Protein AF-A0A497IZA1-F1 (afdb_monomer_lite)

Secondary structure (DSSP, 8-state):
---HHHHHHHHHHHHHSTT--B-S---SHHHHHHHHHH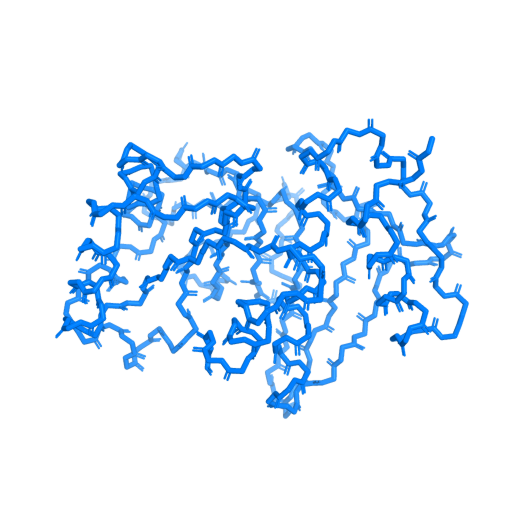HHHHHHHHHTT-EEEEES-BTBB----SS-S-GGGS-EEEEEETTEEEEEEEEEEEE-SS-TT-EEEEEEEEEETT-B-TTSEEETTTTEEEEEEEESS---HHHHHHHHHHHHHHHGGGGSTTGGGT--S-EEEEESSPPPHHHHHHHHHHHHTT-SEEEE----TT-HHHHHHHHH--

Radius of gyration: 16.28 Å; chains: 1; bounding box: 43×38×40 Å

Foldseek 3Di:
DDDLLNVLLQVLQCVQDVPAGDPDDPVDPQLSQLSSVLSLVLLLLVVVPKRKDKPLQPVHAFAPSDLDDQQVNGIWIWTDDDPATKIKHAFAWEAEPVHRVDIDTARIFIWGPPQQDPVRYHHLPHTTLEGEAEDEDEDDVVVVVVVQVVCCRRPVCLQAFLSCVVRVQAYEYEYLAYYDPVRVVVQVVCVVRNRRYHYFYNPGVPDVSSVCCSHPRD

Sequence (218 aa):
MSSQFERAVDDFLAQIGQSTTRITTLNRIWKAFMAFCMCIIAEAFRQKGYTIIPQNCVNGFLFKCFPAGDPNNYSYFAVERGNDRYEIRLNITAQNLQYHSLRLNLDIAVIRANSIDHKGIVDSQNNLITFAECKNFNGYPQLVATLEGIVYELQRNRLYRDSQVNFRIPCCLLLSGRLGSTISYINRRFQERNMSIRIFGLLQPGSQEVTNFIQNWF

Structure (mmCIF, N/CA/C/O backbone):
data_AF-A0A497IZA1-F1
#
_entry.id   AF-A0A497IZA1-F1
#
loop_
_atom_site.group_PDB
_atom_site.id
_atom_site.type_symbol
_atom_site.label_atom_id
_atom_site.label_alt_id
_atom_site.label_comp_id
_atom_site.label_asym_id
_atom_site.label_entity_id
_atom_site.label_seq_id
_atom_site.pdbx_PDB_ins_code
_atom_site.Cartn_x
_atom_site.Cartn_y
_atom_site.Cartn_z
_atom_site.occupancy
_atom_site.B_iso_or_equiv
_atom_site.auth_seq_id
_atom_site.auth_comp_id
_atom_site.auth_asym_id
_atom_site.auth_atom_id
_atom_site.pdbx_PDB_model_num
ATOM 1 N N . MET A 1 1 ? 23.001 15.273 1.009 1.00 47.38 1 MET A N 1
ATOM 2 C CA . MET A 1 1 ? 22.909 14.346 2.159 1.00 47.38 1 MET A CA 1
ATOM 3 C C . MET A 1 1 ? 21.745 13.402 1.905 1.00 47.38 1 MET A C 1
ATOM 5 O O . MET A 1 1 ? 20.666 13.901 1.619 1.00 47.38 1 MET A O 1
ATOM 9 N N . SER A 1 2 ? 21.970 12.086 1.944 1.00 62.75 2 SER A N 1
ATOM 10 C CA . SER A 1 2 ? 20.905 11.078 1.806 1.00 62.75 2 SER A CA 1
ATOM 11 C C . SER A 1 2 ? 20.004 11.098 3.049 1.00 62.75 2 SER A C 1
ATOM 13 O O . SER A 1 2 ? 20.507 11.182 4.180 1.00 62.75 2 SER A O 1
ATOM 15 N N . SER A 1 3 ? 18.684 11.092 2.848 1.00 83.69 3 SER A N 1
ATOM 16 C CA . SER A 1 3 ? 17.706 11.065 3.942 1.00 83.69 3 SER A CA 1
ATOM 17 C C . SER A 1 3 ? 17.786 9.751 4.736 1.00 83.69 3 SER A C 1
ATOM 19 O O . SER A 1 3 ? 18.301 8.744 4.254 1.00 83.69 3 SER A O 1
ATOM 21 N N . GLN A 1 4 ? 17.283 9.732 5.976 1.00 92.88 4 GLN A N 1
ATOM 22 C CA . GLN A 1 4 ? 17.226 8.486 6.759 1.00 92.88 4 GLN A CA 1
ATOM 23 C C . GLN A 1 4 ? 16.371 7.413 6.063 1.00 92.88 4 GLN A C 1
ATOM 25 O O . GLN A 1 4 ? 16.708 6.236 6.126 1.00 92.88 4 GLN A O 1
ATOM 30 N N . PHE A 1 5 ? 15.309 7.820 5.356 1.00 95.19 5 PHE A N 1
ATOM 31 C CA . PHE A 1 5 ? 14.467 6.912 4.574 1.00 95.19 5 PHE A CA 1
ATOM 32 C C . PHE A 1 5 ? 15.224 6.251 3.423 1.00 95.19 5 PHE A C 1
ATOM 34 O O . PHE A 1 5 ? 15.072 5.056 3.213 1.00 95.19 5 PHE A O 1
ATOM 41 N N . GLU A 1 6 ? 16.054 7.004 2.697 1.00 94.12 6 GLU A N 1
ATOM 42 C CA . GLU A 1 6 ? 16.875 6.443 1.619 1.00 94.12 6 GLU A CA 1
ATOM 43 C C . GLU A 1 6 ? 17.825 5.368 2.136 1.00 94.12 6 GLU A C 1
ATOM 45 O O . GLU A 1 6 ? 17.858 4.283 1.569 1.00 94.12 6 GLU A O 1
ATOM 50 N N . ARG A 1 7 ? 18.526 5.634 3.248 1.00 94.06 7 ARG A N 1
ATOM 51 C CA . ARG A 1 7 ? 19.388 4.626 3.880 1.00 94.06 7 ARG A CA 1
ATOM 52 C C . ARG A 1 7 ? 18.607 3.377 4.272 1.00 94.06 7 ARG A C 1
ATOM 54 O O . ARG A 1 7 ? 19.024 2.285 3.931 1.00 94.06 7 ARG A O 1
ATOM 61 N N . ALA A 1 8 ? 17.443 3.539 4.897 1.00 95.50 8 ALA A N 1
ATOM 62 C CA . ALA A 1 8 ? 16.612 2.406 5.296 1.00 95.50 8 ALA A CA 1
ATOM 63 C C . ALA A 1 8 ? 16.112 1.568 4.104 1.00 95.50 8 ALA A C 1
ATOM 65 O O . ALA A 1 8 ? 16.012 0.348 4.208 1.00 95.50 8 ALA A O 1
ATOM 66 N N . VAL A 1 9 ? 15.807 2.210 2.970 1.00 95.69 9 VAL A N 1
ATOM 67 C CA . VAL A 1 9 ? 15.474 1.515 1.717 1.00 95.69 9 VAL A CA 1
ATOM 68 C C . VAL A 1 9 ? 16.684 0.743 1.196 1.00 95.69 9 VAL A C 1
ATOM 70 O O . VAL A 1 9 ? 16.553 -0.432 0.858 1.00 95.69 9 VAL A O 1
ATOM 73 N N . ASP A 1 10 ? 17.850 1.385 1.145 1.00 94.31 10 ASP A N 1
ATOM 74 C CA . ASP A 1 10 ? 19.081 0.775 0.642 1.00 94.31 10 ASP A CA 1
ATOM 75 C C . ASP A 1 10 ? 19.507 -0.420 1.530 1.00 94.31 10 ASP A C 1
ATOM 77 O O . ASP A 1 10 ? 19.827 -1.490 1.010 1.00 94.31 10 ASP A O 1
ATOM 81 N N . ASP A 1 11 ? 19.388 -0.288 2.856 1.00 94.31 11 ASP A N 1
ATOM 82 C CA . ASP A 1 11 ? 19.640 -1.354 3.834 1.00 94.31 11 ASP A CA 1
ATOM 83 C C . ASP A 1 11 ? 18.669 -2.532 3.660 1.00 94.31 11 ASP A C 1
ATOM 85 O O . ASP A 1 11 ? 19.083 -3.692 3.683 1.00 94.31 11 ASP A O 1
ATOM 89 N N . PHE A 1 12 ? 17.374 -2.258 3.458 1.00 95.25 12 PHE A N 1
ATOM 90 C CA . PHE A 1 12 ? 16.379 -3.307 3.223 1.00 95.25 12 PHE A CA 1
ATOM 91 C C . PHE A 1 12 ? 16.669 -4.082 1.933 1.00 95.25 12 PHE A C 1
ATOM 93 O O . PHE A 1 12 ? 16.657 -5.312 1.943 1.00 95.25 12 PHE A O 1
ATOM 100 N N . LEU A 1 13 ? 16.970 -3.385 0.831 1.00 94.44 13 LEU A N 1
ATOM 101 C CA . LEU A 1 13 ? 17.304 -4.025 -0.445 1.00 94.44 13 LEU A CA 1
ATOM 102 C C . LEU A 1 13 ? 18.552 -4.912 -0.329 1.00 94.44 13 LEU A C 1
ATOM 104 O O . LEU A 1 13 ? 18.546 -6.035 -0.837 1.00 94.44 13 LEU A O 1
ATOM 108 N N . ALA A 1 14 ? 19.571 -4.455 0.404 1.00 92.00 14 ALA A N 1
ATOM 109 C CA . ALA A 1 14 ? 20.776 -5.236 0.671 1.00 92.00 14 ALA A CA 1
ATOM 110 C C . ALA A 1 14 ? 20.492 -6.523 1.470 1.00 92.00 14 ALA A C 1
ATOM 112 O O . ALA A 1 14 ? 21.173 -7.528 1.270 1.00 92.00 14 ALA A O 1
ATOM 113 N N . GLN A 1 15 ? 19.480 -6.521 2.348 1.00 91.00 15 GLN A N 1
ATOM 114 C CA . GLN A 1 15 ? 19.083 -7.706 3.119 1.00 91.00 15 GLN A CA 1
ATOM 115 C C . GLN A 1 15 ? 18.344 -8.755 2.281 1.00 91.00 15 GLN A C 1
ATOM 117 O O . GLN A 1 15 ? 18.527 -9.949 2.515 1.00 91.00 15 GLN A O 1
ATOM 122 N N . ILE A 1 16 ? 17.485 -8.336 1.347 1.00 87.38 16 ILE A N 1
ATOM 123 C CA . ILE A 1 16 ? 16.625 -9.263 0.588 1.00 87.38 16 ILE A CA 1
ATOM 124 C C . ILE A 1 16 ? 17.264 -9.787 -0.702 1.00 87.38 16 ILE A C 1
ATOM 126 O O . ILE A 1 16 ? 16.799 -10.783 -1.249 1.00 87.38 16 ILE A O 1
ATOM 130 N N . GLY A 1 17 ? 18.321 -9.147 -1.199 1.00 72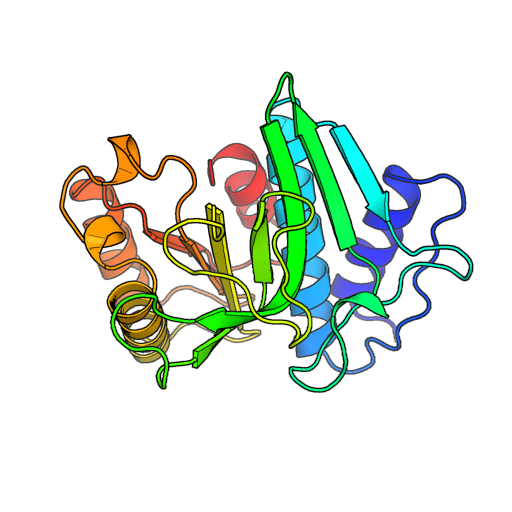.06 17 GLY A N 1
ATOM 131 C CA . GLY A 1 17 ? 19.020 -9.595 -2.395 1.00 72.06 17 GLY A CA 1
ATOM 132 C C . GLY A 1 17 ? 20.477 -9.173 -2.365 1.00 72.06 17 GLY A C 1
ATOM 133 O O . GLY A 1 17 ? 20.779 -7.992 -2.532 1.00 72.06 17 GLY A O 1
ATOM 134 N N . GLN A 1 18 ? 21.386 -10.142 -2.217 1.00 58.12 18 GLN A N 1
ATOM 135 C CA . GLN A 1 18 ? 22.811 -9.927 -2.476 1.00 58.12 18 GLN A CA 1
ATOM 136 C C . GLN A 1 18 ? 22.923 -9.353 -3.902 1.00 58.12 18 GLN A C 1
ATOM 138 O O . GLN A 1 18 ? 22.548 -10.026 -4.857 1.00 58.12 18 GLN A O 1
ATOM 143 N N . SER A 1 19 ? 23.337 -8.087 -4.029 1.00 66.62 19 SER A N 1
ATOM 144 C CA . SER A 1 19 ? 23.445 -7.304 -5.282 1.00 66.62 19 SER A CA 1
ATOM 145 C C . SER A 1 19 ? 22.220 -6.510 -5.767 1.00 66.62 19 SER A C 1
ATOM 147 O O . SER A 1 19 ? 22.314 -5.864 -6.811 1.00 66.62 19 SER A O 1
ATOM 149 N N . THR A 1 20 ? 21.097 -6.456 -5.039 1.00 78.75 20 THR A N 1
ATOM 150 C CA . THR A 1 20 ? 19.999 -5.541 -5.416 1.00 78.75 20 THR A CA 1
ATOM 151 C C . THR A 1 20 ? 20.287 -4.132 -4.905 1.00 78.75 20 THR A C 1
ATOM 153 O O . THR A 1 20 ? 20.096 -3.834 -3.730 1.00 78.75 20 THR A O 1
ATOM 156 N N . THR A 1 21 ? 20.734 -3.240 -5.787 1.00 88.56 21 THR A N 1
ATOM 157 C CA . THR A 1 21 ? 20.929 -1.818 -5.470 1.00 88.56 21 THR A CA 1
ATOM 158 C C . THR A 1 21 ? 19.778 -0.987 -6.009 1.00 88.56 21 THR A C 1
ATOM 160 O O . THR A 1 21 ? 19.221 -1.269 -7.068 1.00 88.56 21 THR A O 1
ATOM 163 N N . ARG A 1 22 ? 19.396 0.070 -5.293 1.00 92.94 22 ARG A N 1
ATOM 164 C CA . ARG A 1 22 ? 18.441 1.044 -5.817 1.00 92.94 22 ARG A CA 1
ATOM 165 C C . ARG A 1 22 ? 19.092 1.862 -6.931 1.00 92.94 22 ARG A C 1
ATOM 167 O O . ARG A 1 22 ? 20.119 2.496 -6.714 1.00 92.94 22 ARG A O 1
ATOM 174 N N . ILE A 1 23 ? 18.412 1.964 -8.071 1.00 91.94 23 ILE A N 1
ATOM 175 C CA . ILE A 1 23 ? 18.786 2.887 -9.163 1.00 91.94 23 ILE A CA 1
ATOM 176 C C . ILE A 1 23 ? 17.865 4.104 -9.271 1.00 91.94 23 ILE A C 1
ATOM 178 O O . ILE A 1 23 ? 18.096 5.021 -10.053 1.00 91.94 23 ILE A O 1
ATOM 182 N N . THR A 1 24 ? 16.802 4.137 -8.470 1.00 87.31 24 THR A N 1
ATOM 183 C CA . THR A 1 24 ? 15.862 5.262 -8.462 1.00 87.31 24 THR A CA 1
ATOM 184 C C . THR A 1 24 ? 16.422 6.450 -7.705 1.00 87.31 24 THR A C 1
ATOM 186 O O . THR A 1 24 ? 16.801 6.321 -6.543 1.00 87.31 24 THR A O 1
ATOM 189 N N . THR A 1 25 ? 16.337 7.644 -8.283 1.00 89.00 25 THR A N 1
ATOM 190 C CA . THR A 1 25 ? 16.639 8.892 -7.572 1.00 89.00 25 THR A CA 1
ATOM 191 C C . THR A 1 25 ? 15.500 9.288 -6.622 1.00 89.00 25 THR A C 1
ATOM 193 O O . THR A 1 25 ? 14.463 9.811 -7.043 1.00 89.00 25 THR A O 1
ATOM 196 N N . LEU A 1 26 ? 15.712 9.102 -5.316 1.00 89.81 26 LEU A N 1
ATOM 197 C CA . LEU A 1 26 ? 14.774 9.453 -4.236 1.00 89.81 26 LEU A CA 1
ATOM 198 C C . LEU A 1 26 ? 15.068 10.834 -3.621 1.00 89.81 26 LEU A C 1
ATOM 200 O O . LEU A 1 26 ? 14.900 11.057 -2.429 1.00 89.81 26 LEU A O 1
ATOM 204 N N . ASN A 1 27 ? 15.448 11.806 -4.452 1.00 84.38 27 ASN A N 1
ATOM 205 C CA . ASN A 1 27 ? 15.849 13.161 -4.039 1.00 84.38 27 ASN A CA 1
ATOM 206 C C . ASN A 1 27 ? 14.722 14.049 -3.467 1.00 84.38 27 ASN A C 1
ATOM 208 O O . ASN A 1 27 ? 14.921 15.245 -3.254 1.00 84.38 27 ASN A O 1
ATOM 212 N N . ARG A 1 28 ? 13.524 13.498 -3.251 1.00 91.56 28 ARG A N 1
ATOM 213 C CA . ARG A 1 28 ? 12.406 14.176 -2.590 1.00 91.56 28 ARG A CA 1
ATOM 214 C C . ARG A 1 28 ? 11.939 13.316 -1.431 1.00 91.56 28 ARG A C 1
ATOM 216 O O . ARG A 1 28 ? 11.638 12.141 -1.622 1.00 91.56 28 ARG A O 1
ATOM 223 N N . ILE A 1 29 ? 11.799 13.931 -0.260 1.00 92.81 29 ILE A N 1
ATOM 224 C CA . ILE A 1 29 ? 11.495 13.224 0.989 1.00 92.81 29 ILE A CA 1
ATOM 225 C C . ILE A 1 29 ? 10.222 12.368 0.912 1.00 92.81 29 ILE A C 1
ATOM 227 O O . ILE A 1 29 ? 10.196 11.263 1.435 1.00 92.81 29 ILE A O 1
ATOM 231 N N . TRP A 1 30 ? 9.190 12.821 0.194 1.00 93.69 30 TRP A N 1
ATOM 232 C CA . TRP A 1 30 ? 7.955 12.052 0.024 1.00 93.69 30 TRP A CA 1
ATOM 233 C C . TRP A 1 30 ? 8.148 10.798 -0.844 1.00 93.69 30 TRP A C 1
ATOM 235 O O . TRP A 1 30 ? 7.504 9.788 -0.582 1.00 93.69 30 TRP A O 1
ATOM 245 N N . LYS A 1 31 ? 9.060 10.826 -1.831 1.00 95.62 31 LYS A N 1
ATOM 246 C CA . LYS A 1 31 ? 9.414 9.636 -2.626 1.00 95.62 31 LYS A CA 1
ATOM 247 C C . LYS A 1 31 ? 10.150 8.627 -1.762 1.00 95.62 31 LYS A C 1
ATOM 249 O O . LYS A 1 31 ? 9.838 7.444 -1.806 1.00 95.62 31 LYS A O 1
ATOM 254 N N . ALA A 1 32 ? 11.116 9.116 -0.982 1.00 96.56 32 ALA A N 1
ATOM 255 C CA . ALA A 1 32 ? 11.879 8.290 -0.059 1.00 96.56 32 ALA A CA 1
ATOM 256 C C . ALA A 1 32 ? 10.961 7.646 0.987 1.00 96.56 32 ALA A C 1
ATOM 258 O O . ALA A 1 32 ? 11.058 6.448 1.223 1.00 96.56 32 ALA A O 1
ATOM 259 N N . PHE A 1 33 ? 10.011 8.411 1.535 1.00 97.50 33 PHE A N 1
ATOM 260 C CA . PHE A 1 33 ? 9.004 7.897 2.458 1.00 97.50 33 PHE A CA 1
ATOM 261 C C . PHE A 1 33 ? 8.105 6.832 1.816 1.00 97.50 33 PHE A C 1
ATOM 263 O O . PHE A 1 33 ? 7.909 5.779 2.404 1.00 97.50 33 PHE A O 1
ATOM 270 N N . MET A 1 34 ? 7.607 7.053 0.596 1.00 97.50 34 MET A N 1
ATOM 271 C CA . MET A 1 34 ? 6.779 6.070 -0.116 1.00 97.50 34 MET A CA 1
ATOM 272 C C . MET A 1 34 ? 7.540 4.765 -0.410 1.00 97.50 34 MET A C 1
ATOM 274 O O . MET A 1 34 ? 7.012 3.679 -0.181 1.00 97.50 34 MET A O 1
ATOM 278 N N . ALA A 1 35 ? 8.793 4.859 -0.869 1.00 97.81 35 ALA A N 1
ATOM 279 C CA . ALA A 1 35 ? 9.653 3.692 -1.070 1.00 97.81 35 ALA A CA 1
ATOM 280 C C . ALA A 1 35 ? 9.921 2.957 0.255 1.00 97.81 35 ALA A C 1
ATOM 282 O O . ALA A 1 35 ? 9.804 1.737 0.321 1.00 97.81 35 ALA A O 1
ATOM 283 N N . PHE A 1 36 ? 10.187 3.698 1.332 1.00 98.12 36 PHE A N 1
ATOM 284 C CA . PHE A 1 36 ? 10.336 3.139 2.673 1.00 98.12 36 PHE A CA 1
ATOM 285 C C . PHE A 1 36 ? 9.063 2.422 3.153 1.00 98.12 36 PHE A C 1
ATOM 287 O O . PHE A 1 36 ? 9.147 1.305 3.659 1.00 98.12 36 PHE A O 1
ATOM 294 N N . CYS A 1 37 ? 7.882 3.011 2.942 1.00 98.56 37 CYS A N 1
ATOM 295 C CA . CYS A 1 37 ? 6.596 2.390 3.260 1.00 98.56 37 CYS A CA 1
ATOM 296 C C . CYS A 1 37 ? 6.401 1.051 2.530 1.00 98.56 37 CYS A C 1
ATOM 298 O O . CYS A 1 37 ? 5.914 0.090 3.122 1.00 98.56 37 CYS A O 1
ATOM 300 N N . MET A 1 38 ? 6.829 0.954 1.269 1.00 98.50 38 MET A N 1
ATOM 301 C CA . MET A 1 38 ? 6.808 -0.302 0.514 1.00 98.50 38 MET A CA 1
ATOM 302 C C . MET A 1 38 ? 7.727 -1.360 1.135 1.00 98.50 38 MET A C 1
ATOM 304 O O . MET A 1 38 ? 7.328 -2.518 1.249 1.00 98.50 38 MET A O 1
ATOM 308 N N . CYS A 1 39 ? 8.925 -0.966 1.577 1.00 98.12 39 CYS A N 1
ATOM 309 C CA . CYS A 1 39 ? 9.867 -1.861 2.250 1.00 98.12 39 CYS A CA 1
ATOM 310 C C . CYS A 1 39 ? 9.311 -2.390 3.578 1.00 98.12 39 CYS A C 1
ATOM 312 O O . CYS A 1 39 ? 9.347 -3.594 3.805 1.00 98.12 39 CYS A O 1
ATOM 314 N N . ILE A 1 40 ? 8.733 -1.539 4.433 1.00 98.25 40 ILE A N 1
ATOM 315 C CA . ILE A 1 40 ? 8.158 -2.007 5.710 1.00 98.25 40 ILE A CA 1
ATOM 316 C C . ILE A 1 40 ? 6.899 -2.864 5.505 1.00 98.25 40 ILE A C 1
ATOM 318 O O . ILE A 1 40 ? 6.632 -3.749 6.312 1.00 98.25 40 ILE A O 1
ATOM 322 N N . ILE A 1 41 ? 6.140 -2.647 4.422 1.00 98.62 41 ILE A N 1
ATOM 323 C CA . ILE A 1 41 ? 5.043 -3.538 4.013 1.00 98.62 41 ILE A CA 1
ATOM 324 C C . ILE A 1 41 ? 5.604 -4.909 3.634 1.00 98.62 41 ILE A C 1
ATOM 326 O O . ILE A 1 41 ? 5.126 -5.918 4.145 1.00 98.62 41 ILE A O 1
ATOM 330 N N . ALA A 1 42 ? 6.636 -4.964 2.789 1.00 98.19 42 ALA A N 1
ATOM 331 C CA . ALA A 1 42 ? 7.289 -6.221 2.428 1.00 98.19 42 ALA A CA 1
ATOM 332 C C . ALA A 1 42 ? 7.881 -6.932 3.656 1.00 98.19 42 ALA A C 1
ATOM 334 O O . ALA A 1 42 ? 7.737 -8.145 3.799 1.00 98.19 42 ALA A O 1
ATOM 335 N N . GLU A 1 43 ? 8.464 -6.174 4.583 1.00 97.81 43 GLU A N 1
ATOM 336 C CA . GLU A 1 43 ? 8.967 -6.700 5.848 1.00 97.81 43 GLU A CA 1
ATOM 337 C C . GLU A 1 43 ? 7.860 -7.285 6.724 1.00 97.81 43 GLU A C 1
ATOM 339 O O . GLU A 1 43 ? 8.044 -8.354 7.301 1.00 97.81 43 GLU A O 1
ATOM 344 N N . ALA A 1 44 ? 6.694 -6.636 6.786 1.00 98.12 44 ALA A N 1
ATOM 345 C CA . ALA A 1 44 ? 5.539 -7.201 7.465 1.00 98.12 44 ALA A CA 1
ATOM 346 C C . ALA A 1 44 ? 5.219 -8.583 6.871 1.00 98.12 44 ALA A C 1
ATOM 348 O O . ALA A 1 44 ? 5.254 -9.575 7.596 1.00 98.12 44 ALA A O 1
ATOM 349 N N . PHE A 1 45 ? 5.036 -8.698 5.550 1.00 98.00 45 PHE A N 1
ATOM 350 C CA . PHE A 1 45 ? 4.808 -9.998 4.901 1.00 98.00 45 PHE A CA 1
ATOM 351 C C . PHE A 1 45 ? 5.882 -11.034 5.282 1.00 98.00 45 PHE A C 1
ATOM 353 O O . PHE A 1 45 ? 5.536 -12.159 5.662 1.00 98.00 45 PHE A O 1
ATOM 360 N N . ARG A 1 46 ? 7.165 -10.644 5.282 1.00 96.62 46 ARG A N 1
ATOM 361 C CA . ARG A 1 46 ? 8.278 -11.510 5.701 1.00 96.62 46 ARG A CA 1
ATOM 362 C C . ARG A 1 46 ? 8.085 -12.053 7.119 1.00 96.62 46 ARG A C 1
ATOM 364 O O . ARG A 1 46 ? 8.217 -13.257 7.335 1.00 96.62 46 ARG A O 1
ATOM 371 N N . GLN A 1 47 ? 7.681 -11.206 8.064 1.00 96.25 47 GLN A N 1
ATOM 372 C CA . GLN A 1 47 ? 7.457 -11.583 9.466 1.00 96.25 47 GLN A CA 1
ATOM 373 C C . GLN A 1 47 ? 6.342 -12.610 9.689 1.00 96.25 47 GLN A C 1
ATOM 375 O O . GLN A 1 47 ? 6.303 -13.225 10.753 1.00 96.25 47 GLN A O 1
ATOM 380 N N . LYS A 1 48 ? 5.454 -12.863 8.718 1.00 96.00 48 LYS A N 1
ATOM 381 C CA . LYS A 1 48 ? 4.484 -13.980 8.828 1.00 96.00 48 LYS A CA 1
ATOM 382 C C . LYS A 1 48 ? 4.692 -15.055 7.788 1.00 96.00 48 LYS A C 1
ATOM 384 O O . LYS A 1 48 ? 3.743 -15.708 7.341 1.00 96.00 48 LYS A O 1
ATOM 389 N N . GLY A 1 49 ? 5.961 -15.251 7.454 1.00 96.62 49 GLY A N 1
ATOM 390 C CA . GLY A 1 49 ? 6.444 -16.408 6.726 1.00 96.62 49 GLY A CA 1
ATOM 391 C C . GLY A 1 49 ? 6.203 -16.339 5.228 1.00 96.62 49 GLY A C 1
ATOM 392 O O . GLY A 1 49 ? 6.173 -17.389 4.596 1.00 96.62 49 GLY A O 1
ATOM 393 N N . TYR A 1 50 ? 6.002 -15.148 4.657 1.00 97.56 50 TYR A N 1
ATOM 394 C CA . TYR A 1 50 ? 6.111 -14.991 3.209 1.00 97.56 50 TYR A CA 1
ATOM 395 C C . TYR A 1 50 ? 7.578 -14.852 2.807 1.00 97.56 50 TYR A C 1
ATOM 397 O O . TYR A 1 50 ? 8.351 -14.138 3.448 1.00 97.56 50 TYR A O 1
ATOM 405 N N . THR A 1 51 ? 7.955 -15.488 1.706 1.00 97.25 51 THR A N 1
ATOM 406 C CA . THR A 1 51 ? 9.220 -15.208 1.027 1.00 97.25 51 THR A CA 1
ATOM 407 C C . THR A 1 51 ? 9.062 -13.939 0.200 1.00 97.25 51 THR A C 1
ATOM 409 O O . THR A 1 51 ? 8.073 -13.798 -0.515 1.00 97.25 51 THR A O 1
ATOM 412 N N . ILE A 1 52 ? 10.026 -13.022 0.298 1.00 97.06 52 ILE A N 1
ATOM 413 C CA . ILE A 1 52 ? 10.049 -11.766 -0.460 1.00 97.06 52 ILE A CA 1
ATOM 414 C C . ILE A 1 52 ? 11.077 -11.901 -1.578 1.00 97.06 52 ILE A C 1
ATOM 416 O O . ILE A 1 52 ? 12.244 -12.168 -1.303 1.00 97.06 52 ILE A O 1
ATOM 420 N N . ILE A 1 53 ? 10.650 -11.709 -2.824 1.00 95.94 53 ILE A N 1
ATOM 421 C CA . ILE A 1 53 ? 11.498 -11.862 -4.006 1.00 95.94 53 ILE A CA 1
ATOM 422 C C . ILE A 1 53 ? 11.453 -10.551 -4.804 1.00 95.94 53 ILE A C 1
ATOM 424 O O . ILE A 1 53 ? 10.383 -10.183 -5.298 1.00 95.94 53 ILE A O 1
ATOM 428 N N . PRO A 1 54 ? 12.573 -9.818 -4.936 1.00 95.88 54 PRO A N 1
ATOM 429 C CA . PRO A 1 54 ? 12.621 -8.639 -5.790 1.00 95.88 54 PRO A CA 1
ATOM 430 C C . PRO A 1 54 ? 12.490 -9.047 -7.265 1.00 95.88 54 PRO A C 1
ATOM 432 O O . PRO A 1 54 ? 13.132 -9.991 -7.722 1.00 95.88 54 PRO A O 1
ATOM 435 N N . GLN A 1 55 ? 11.646 -8.336 -8.008 1.00 96.25 55 GLN A N 1
ATOM 436 C CA . GLN A 1 55 ? 11.341 -8.602 -9.415 1.00 96.25 55 GLN A CA 1
ATOM 437 C C . GLN A 1 55 ? 11.658 -7.387 -10.287 1.00 96.25 55 GLN A C 1
ATOM 439 O O . GLN A 1 55 ? 11.598 -6.244 -9.827 1.00 96.25 55 GLN A O 1
ATOM 444 N N . ASN A 1 56 ? 11.958 -7.636 -11.567 1.00 94.12 56 ASN A N 1
ATOM 445 C CA . ASN A 1 56 ? 12.386 -6.625 -12.542 1.00 94.12 56 ASN A CA 1
ATOM 446 C C . ASN A 1 56 ? 13.614 -5.822 -12.072 1.00 94.12 56 ASN A C 1
ATOM 448 O O . ASN A 1 56 ? 13.611 -4.593 -12.118 1.00 94.12 56 ASN A O 1
ATOM 452 N N . CYS A 1 57 ? 14.659 -6.512 -11.600 1.00 91.94 57 CYS A N 1
ATOM 453 C CA . CYS A 1 57 ? 15.852 -5.894 -11.002 1.00 91.94 57 CYS A CA 1
ATOM 454 C C . CYS A 1 57 ? 17.146 -6.097 -11.806 1.00 91.94 57 CYS A C 1
ATOM 456 O O . CYS A 1 57 ? 18.227 -6.026 -11.231 1.00 91.94 57 CYS A O 1
ATOM 458 N N . VAL A 1 58 ? 17.062 -6.337 -13.122 1.00 85.88 58 VAL A N 1
ATOM 459 C CA . VAL A 1 58 ? 18.236 -6.639 -13.975 1.00 85.88 58 VAL A CA 1
ATOM 460 C C . VAL A 1 58 ? 19.345 -5.587 -13.835 1.00 85.88 58 VAL A C 1
ATOM 462 O O . VAL A 1 58 ? 20.516 -5.938 -13.760 1.00 85.88 58 VAL A O 1
ATOM 465 N N . ASN A 1 59 ? 18.969 -4.309 -13.731 1.00 87.44 59 ASN A N 1
ATOM 466 C CA . ASN A 1 59 ? 19.898 -3.188 -13.559 1.00 87.44 59 ASN A CA 1
ATOM 467 C C . ASN A 1 59 ? 19.854 -2.591 -12.142 1.00 87.44 59 ASN A C 1
ATOM 469 O O . ASN A 1 59 ? 20.317 -1.475 -11.940 1.00 87.44 59 ASN A O 1
ATOM 473 N N . GLY A 1 60 ? 19.256 -3.295 -11.180 1.00 92.06 60 GLY A N 1
ATOM 474 C CA . GLY A 1 60 ? 18.904 -2.776 -9.859 1.00 92.06 60 GLY A CA 1
ATOM 475 C C . GLY A 1 60 ? 17.412 -2.460 -9.706 1.00 92.06 60 GLY A C 1
ATOM 476 O O . GLY A 1 60 ? 16.617 -2.605 -10.634 1.00 92.06 60 GLY A O 1
ATOM 477 N N . PHE A 1 61 ? 17.021 -2.049 -8.501 1.00 96.00 61 PHE A N 1
ATOM 478 C CA . PHE A 1 61 ? 15.636 -1.812 -8.109 1.00 96.00 61 PHE A CA 1
ATOM 479 C C . PHE A 1 61 ? 15.158 -0.408 -8.517 1.00 96.00 61 PHE A C 1
ATOM 481 O O . PHE A 1 61 ? 15.666 0.623 -8.046 1.00 96.00 61 PHE A O 1
ATOM 488 N N . LEU A 1 62 ? 14.150 -0.369 -9.387 1.00 96.19 62 LEU A N 1
ATOM 489 C CA . LEU A 1 62 ? 13.532 0.829 -9.941 1.00 96.19 62 LEU A CA 1
ATOM 490 C C . LEU A 1 62 ? 12.122 1.047 -9.361 1.00 96.19 62 LEU A C 1
ATOM 492 O O . LEU A 1 62 ? 11.149 0.456 -9.815 1.00 96.19 62 LEU A O 1
ATOM 496 N N . PHE A 1 63 ? 11.990 1.933 -8.378 1.00 96.81 63 PHE A N 1
ATOM 497 C CA . PHE A 1 63 ? 10.726 2.318 -7.760 1.00 96.81 63 PHE A CA 1
ATOM 498 C C . PHE A 1 63 ? 9.888 3.223 -8.676 1.00 96.81 63 PHE A C 1
ATOM 500 O O . PHE A 1 63 ? 10.336 4.283 -9.126 1.00 96.81 63 PHE A O 1
ATOM 507 N N . LYS A 1 64 ? 8.614 2.865 -8.868 1.00 96.94 64 LYS A N 1
ATOM 508 C CA . LYS A 1 64 ? 7.618 3.712 -9.536 1.00 96.94 64 LYS A CA 1
ATOM 509 C C . LYS A 1 64 ? 7.088 4.784 -8.586 1.00 96.94 64 LYS A C 1
ATOM 511 O O . LYS A 1 64 ? 6.003 4.644 -8.042 1.00 96.94 64 LYS A O 1
ATOM 516 N N . CYS A 1 65 ? 7.835 5.862 -8.356 1.00 92.12 65 CYS A N 1
ATOM 517 C CA . CYS A 1 65 ? 7.427 6.925 -7.419 1.00 92.12 65 CYS A CA 1
ATOM 518 C C . CYS A 1 65 ? 6.412 7.941 -7.990 1.00 92.12 65 CYS A C 1
ATOM 520 O O . CYS A 1 65 ? 6.277 9.028 -7.429 1.00 92.12 65 CYS A O 1
ATOM 522 N N . PHE A 1 66 ? 5.764 7.650 -9.121 1.00 92.81 66 PHE A N 1
ATOM 523 C CA . PHE A 1 66 ? 4.779 8.535 -9.747 1.00 92.81 66 PHE A CA 1
ATOM 524 C C . PHE A 1 66 ? 3.647 7.739 -10.416 1.00 92.81 66 PHE A C 1
ATOM 526 O O . PHE A 1 66 ? 3.887 6.619 -10.877 1.00 92.81 66 PHE A O 1
ATOM 533 N N . PRO A 1 67 ? 2.444 8.323 -10.564 1.00 93.62 67 PRO A N 1
ATOM 534 C CA . PRO A 1 67 ? 1.320 7.661 -11.230 1.00 93.62 67 PRO A CA 1
ATOM 535 C C . PRO A 1 67 ? 1.565 7.340 -12.708 1.00 93.62 67 PRO A C 1
ATOM 537 O O . PRO A 1 67 ? 1.124 6.299 -13.187 1.00 93.62 67 PRO A O 1
ATOM 540 N N . ALA A 1 68 ? 2.300 8.193 -13.423 1.00 92.56 68 ALA A N 1
ATOM 541 C CA . ALA A 1 68 ? 2.591 8.004 -14.843 1.00 92.56 68 ALA A CA 1
ATOM 542 C C . ALA A 1 68 ? 3.545 6.823 -15.114 1.00 92.56 68 ALA A C 1
ATOM 544 O O . ALA A 1 68 ? 4.331 6.432 -14.250 1.00 92.56 68 ALA A O 1
ATOM 545 N N . GLY A 1 69 ? 3.495 6.307 -16.346 1.00 92.75 69 GLY A N 1
ATOM 546 C CA . GLY A 1 69 ? 4.330 5.201 -16.826 1.00 92.75 69 GLY A CA 1
ATOM 547 C C . GLY A 1 69 ? 3.684 3.823 -16.658 1.00 92.75 69 GLY A C 1
ATOM 548 O O . GLY A 1 69 ? 2.837 3.623 -15.787 1.00 92.75 69 GLY A O 1
ATOM 549 N N . ASP A 1 70 ? 4.102 2.877 -17.500 1.00 94.75 70 ASP A N 1
ATOM 550 C CA . ASP A 1 70 ? 3.661 1.479 -17.435 1.00 94.75 70 ASP A CA 1
ATOM 551 C C . ASP A 1 70 ? 4.213 0.813 -16.159 1.00 94.75 70 ASP A C 1
ATOM 553 O O . ASP A 1 70 ? 5.435 0.781 -15.982 1.00 94.75 70 ASP A O 1
ATOM 557 N N . PRO A 1 71 ? 3.360 0.284 -15.259 1.00 96.19 71 PRO A N 1
ATOM 558 C CA . PRO A 1 71 ? 3.800 -0.362 -14.025 1.00 96.19 71 PRO A CA 1
ATOM 559 C C . PRO A 1 71 ? 4.714 -1.579 -14.227 1.00 96.19 71 PRO A C 1
ATOM 561 O O . PRO A 1 71 ? 5.459 -1.916 -13.306 1.00 96.19 71 PRO A O 1
ATOM 564 N N . ASN A 1 72 ? 4.704 -2.222 -15.396 1.00 95.12 72 ASN A N 1
ATOM 565 C CA . ASN A 1 72 ? 5.550 -3.381 -15.690 1.00 95.12 72 ASN A CA 1
ATOM 566 C C . ASN A 1 72 ? 7.015 -3.018 -15.964 1.00 95.12 72 ASN A C 1
ATOM 568 O O . ASN A 1 72 ? 7.879 -3.882 -15.855 1.00 95.12 72 ASN A O 1
ATOM 572 N N . ASN A 1 73 ? 7.315 -1.743 -16.222 1.00 95.44 73 ASN A N 1
ATOM 573 C CA . ASN A 1 73 ? 8.686 -1.258 -16.412 1.00 95.44 73 ASN A CA 1
ATOM 574 C C . ASN A 1 73 ? 9.425 -0.970 -15.095 1.00 95.44 73 ASN A C 1
ATOM 576 O O . ASN A 1 73 ? 10.573 -0.531 -15.120 1.00 95.44 73 ASN A O 1
ATOM 580 N N . TYR A 1 74 ? 8.774 -1.174 -13.950 1.00 96.94 74 TYR A N 1
ATOM 581 C CA . TYR A 1 74 ? 9.315 -0.870 -12.629 1.00 96.94 74 TYR A CA 1
ATOM 582 C C . TYR A 1 74 ? 9.475 -2.141 -11.794 1.00 96.94 74 TYR A C 1
ATOM 584 O O . TYR A 1 74 ? 8.813 -3.155 -12.029 1.00 96.94 74 TYR A O 1
ATOM 592 N N . SER A 1 75 ? 10.368 -2.075 -10.810 1.00 97.44 75 SER A N 1
ATOM 593 C CA . SER A 1 75 ? 10.611 -3.161 -9.867 1.00 97.44 75 SER A CA 1
ATOM 594 C C . SER A 1 75 ? 9.519 -3.246 -8.810 1.00 97.44 75 SER A C 1
ATOM 596 O O . SER A 1 75 ? 8.880 -2.254 -8.445 1.00 97.44 75 SER A O 1
ATOM 598 N N . TYR A 1 76 ? 9.317 -4.456 -8.306 1.00 98.00 76 TYR A N 1
ATOM 599 C CA . TYR A 1 76 ? 8.316 -4.764 -7.295 1.00 98.00 76 TYR A CA 1
ATOM 600 C C . TYR A 1 76 ? 8.777 -5.919 -6.407 1.00 98.00 76 TYR A C 1
ATOM 602 O O . TYR A 1 76 ? 9.785 -6.567 -6.692 1.00 98.00 76 TYR A O 1
ATOM 610 N N . PHE A 1 77 ? 8.047 -6.169 -5.321 1.00 98.25 77 PHE A N 1
ATOM 611 C CA . PHE A 1 77 ? 8.277 -7.347 -4.487 1.00 98.25 77 PHE A CA 1
ATOM 612 C C . PHE A 1 77 ? 7.197 -8.384 -4.774 1.00 98.25 77 PHE A C 1
ATOM 614 O O . PHE A 1 77 ? 6.020 -8.124 -4.526 1.00 98.25 77 PHE A O 1
ATOM 621 N N . ALA A 1 78 ? 7.586 -9.550 -5.282 1.00 98.19 78 ALA A N 1
ATOM 622 C CA . ALA A 1 78 ? 6.732 -10.729 -5.245 1.00 98.19 78 ALA A CA 1
ATOM 623 C C . ALA A 1 78 ? 6.777 -11.317 -3.830 1.00 98.19 78 ALA A C 1
ATOM 625 O O . ALA A 1 78 ? 7.849 -11.406 -3.226 1.00 98.19 78 ALA A O 1
ATOM 626 N N . VAL A 1 79 ? 5.617 -11.689 -3.293 1.00 97.75 79 VAL A N 1
ATOM 627 C CA . VAL A 1 79 ? 5.502 -12.303 -1.968 1.00 97.75 79 VAL A CA 1
ATOM 628 C C . VAL A 1 79 ? 4.750 -13.622 -2.055 1.00 97.75 79 VAL A C 1
ATOM 630 O O . VAL A 1 79 ? 3.658 -13.702 -2.623 1.00 97.75 79 VAL A O 1
ATOM 633 N N . GLU A 1 80 ? 5.349 -14.669 -1.494 1.00 98.00 80 GLU A N 1
ATOM 634 C CA . GLU A 1 80 ? 4.890 -16.045 -1.682 1.00 98.00 80 GLU A CA 1
ATOM 635 C C . GLU A 1 80 ? 4.779 -16.801 -0.356 1.00 98.00 80 GLU A C 1
ATOM 637 O O . GLU A 1 80 ? 5.702 -16.767 0.457 1.00 98.00 80 GLU A O 1
ATOM 642 N N . ARG A 1 81 ? 3.664 -17.511 -0.136 1.00 96.94 81 ARG A N 1
ATOM 643 C CA . ARG A 1 81 ? 3.495 -18.433 1.002 1.00 96.94 81 ARG A CA 1
ATOM 644 C C . ARG A 1 81 ? 2.489 -19.534 0.674 1.00 96.94 81 ARG A C 1
ATOM 646 O O . ARG A 1 81 ? 1.305 -19.265 0.500 1.00 96.94 81 ARG A O 1
ATOM 653 N N . GLY A 1 82 ? 2.932 -20.790 0.609 1.00 95.19 82 GLY A N 1
ATOM 654 C CA . GLY A 1 82 ? 2.058 -21.896 0.196 1.00 95.19 82 GLY A CA 1
ATOM 655 C C . GLY A 1 82 ? 1.531 -21.670 -1.224 1.00 95.19 82 GLY A C 1
ATOM 656 O O . GLY A 1 82 ? 2.338 -21.581 -2.145 1.00 95.19 82 GLY A O 1
ATOM 657 N N . ASN A 1 83 ? 0.214 -21.508 -1.384 1.00 94.88 83 ASN A N 1
ATOM 658 C CA . ASN A 1 83 ? -0.428 -21.158 -2.662 1.00 94.88 83 ASN A CA 1
ATOM 659 C C . ASN A 1 83 ? -0.659 -19.648 -2.841 1.00 94.88 83 ASN A C 1
ATOM 661 O O . ASN A 1 83 ? -1.047 -19.212 -3.923 1.00 94.88 83 ASN A O 1
ATOM 665 N N . ASP A 1 84 ? -0.418 -18.841 -1.806 1.00 95.88 84 ASP A N 1
ATOM 666 C CA . ASP A 1 84 ? -0.588 -17.394 -1.882 1.00 95.88 84 ASP A CA 1
ATOM 667 C C . ASP A 1 84 ? 0.551 -16.794 -2.715 1.00 95.88 84 ASP A C 1
ATOM 669 O O . ASP A 1 84 ? 1.732 -17.057 -2.451 1.00 95.88 84 ASP A O 1
ATOM 673 N N . ARG A 1 85 ? 0.195 -16.005 -3.734 1.00 98.19 85 ARG A N 1
ATOM 674 C CA . ARG A 1 85 ? 1.117 -15.293 -4.629 1.00 98.19 85 ARG A CA 1
ATOM 675 C C . ARG A 1 85 ? 0.621 -13.870 -4.837 1.00 98.19 85 ARG A C 1
ATOM 677 O O . ARG A 1 85 ? -0.407 -13.661 -5.489 1.00 98.19 85 ARG A O 1
ATOM 684 N N . TYR A 1 86 ? 1.345 -12.902 -4.282 1.00 98.62 86 TYR A N 1
ATOM 685 C CA . TYR A 1 86 ? 1.004 -11.486 -4.390 1.00 98.62 86 TYR A CA 1
ATOM 686 C C . TYR A 1 86 ? 2.178 -10.650 -4.891 1.00 98.62 86 TYR A C 1
ATOM 688 O O . TYR A 1 86 ? 3.332 -11.071 -4.857 1.00 98.62 86 TYR A O 1
ATOM 696 N N . GLU A 1 87 ? 1.871 -9.431 -5.309 1.00 98.69 87 GLU A N 1
ATOM 697 C CA . GLU A 1 87 ? 2.838 -8.415 -5.702 1.00 98.69 87 GLU A CA 1
ATOM 698 C C . GLU A 1 87 ? 2.593 -7.153 -4.880 1.00 98.69 87 GLU A C 1
ATOM 700 O O . GLU A 1 87 ? 1.466 -6.662 -4.810 1.00 98.69 87 GLU A O 1
ATOM 705 N N . ILE A 1 88 ? 3.645 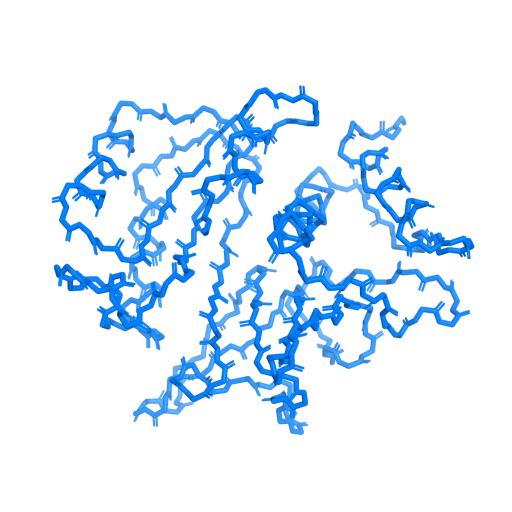-6.612 -4.273 1.00 98.75 88 ILE A N 1
ATOM 706 C CA . ILE A 1 88 ? 3.637 -5.300 -3.626 1.00 98.75 88 ILE A CA 1
ATOM 707 C C . ILE A 1 88 ? 4.204 -4.310 -4.637 1.00 98.75 88 ILE A C 1
ATOM 709 O O . ILE A 1 88 ? 5.364 -4.434 -5.039 1.00 98.75 88 ILE A O 1
ATOM 713 N N . ARG A 1 89 ? 3.401 -3.329 -5.049 1.00 98.56 89 ARG A N 1
ATOM 714 C CA . ARG A 1 89 ? 3.739 -2.368 -6.106 1.00 98.56 89 ARG A CA 1
ATOM 715 C C . ARG A 1 89 ? 3.433 -0.934 -5.706 1.00 98.56 89 ARG A C 1
ATOM 717 O O . ARG A 1 89 ? 2.521 -0.687 -4.924 1.00 98.56 89 ARG A O 1
ATOM 724 N N . LEU A 1 90 ? 4.168 0.006 -6.300 1.00 98.38 90 LEU A N 1
ATOM 725 C CA . LEU A 1 90 ? 3.927 1.441 -6.147 1.00 98.38 90 LEU A CA 1
ATOM 726 C C . LEU A 1 90 ? 3.079 2.011 -7.286 1.00 98.38 90 LEU A C 1
ATOM 728 O O . LEU A 1 90 ? 3.251 1.620 -8.443 1.00 98.38 90 LEU A O 1
ATOM 732 N N . ASN A 1 91 ? 2.261 3.017 -6.967 1.00 97.94 91 ASN A N 1
ATOM 733 C CA . ASN A 1 91 ? 1.523 3.846 -7.925 1.00 97.94 91 ASN A CA 1
ATOM 734 C C . ASN A 1 91 ? 0.714 3.018 -8.939 1.00 97.94 91 ASN A C 1
ATOM 736 O O . ASN A 1 91 ? 0.859 3.194 -10.159 1.00 97.94 91 ASN A O 1
ATOM 740 N N . ILE A 1 92 ? -0.136 2.120 -8.434 1.00 98.06 92 ILE A N 1
ATOM 741 C CA . ILE A 1 92 ? -0.992 1.238 -9.240 1.00 98.06 92 ILE A CA 1
ATOM 742 C C . ILE A 1 92 ? -2.397 1.810 -9.357 1.00 98.06 92 ILE A C 1
ATOM 744 O O . ILE A 1 92 ? -3.000 2.225 -8.372 1.00 98.06 92 ILE A O 1
ATOM 748 N N . THR A 1 93 ? -2.936 1.796 -10.573 1.00 97.81 93 THR A N 1
ATOM 749 C CA . THR A 1 93 ? -4.319 2.195 -10.826 1.00 97.81 93 THR A CA 1
ATOM 750 C C . THR A 1 93 ? -5.251 1.022 -10.561 1.00 97.81 93 THR A C 1
ATOM 752 O O . THR A 1 93 ? -5.187 0.011 -11.255 1.00 97.81 93 THR A O 1
ATOM 755 N N . ALA A 1 94 ? -6.143 1.171 -9.588 1.00 97.94 94 ALA A N 1
ATOM 756 C CA . ALA A 1 94 ? -7.229 0.240 -9.331 1.00 97.94 94 ALA A CA 1
ATOM 757 C C . ALA A 1 94 ? -8.539 0.768 -9.923 1.00 97.94 94 ALA A C 1
ATOM 759 O O . ALA A 1 94 ? -8.820 1.969 -9.882 1.00 97.94 94 ALA A O 1
ATOM 760 N N . GLN A 1 95 ? -9.345 -0.133 -10.473 1.00 97.12 95 GLN A N 1
ATOM 761 C CA . GLN A 1 95 ? -10.631 0.179 -11.085 1.00 97.12 95 GLN A CA 1
ATOM 762 C C . GLN A 1 95 ? -11.766 -0.484 -10.310 1.00 97.12 95 GLN A C 1
ATOM 764 O O . GLN A 1 95 ? -11.675 -1.654 -9.925 1.00 97.12 95 GLN A O 1
ATOM 769 N N . ASN A 1 96 ? -12.846 0.264 -10.096 1.00 94.69 96 ASN A N 1
ATOM 770 C CA . ASN A 1 96 ? -14.085 -0.291 -9.566 1.00 94.69 96 ASN A CA 1
ATOM 771 C C . ASN A 1 96 ? -14.766 -1.155 -10.645 1.00 94.69 96 ASN A C 1
ATOM 773 O O . ASN A 1 96 ? -15.008 -0.689 -11.758 1.00 94.69 96 ASN A O 1
ATOM 777 N N . LEU A 1 97 ? -15.094 -2.404 -10.303 1.00 85.62 97 LEU A N 1
ATOM 778 C CA . LEU A 1 97 ? -15.709 -3.360 -11.230 1.00 85.62 97 LEU A CA 1
ATOM 779 C C . LEU A 1 97 ? -17.155 -2.999 -11.623 1.00 85.62 97 LEU A C 1
ATOM 781 O O . LEU A 1 97 ? -17.592 -3.290 -12.729 1.00 85.62 97 LEU A O 1
ATOM 785 N N . GLN A 1 98 ? -17.913 -2.356 -10.734 1.00 86.19 98 GLN A N 1
ATOM 786 C CA . GLN A 1 98 ? -19.271 -1.883 -11.027 1.00 86.19 98 GLN A CA 1
ATOM 787 C C . GLN A 1 98 ? -19.246 -0.585 -11.844 1.00 86.19 98 GLN A C 1
ATOM 789 O O . GLN A 1 98 ? -20.060 -0.400 -12.748 1.00 86.19 98 GLN A O 1
ATOM 794 N N . TYR A 1 99 ? -18.282 0.294 -11.565 1.00 89.69 99 TYR A N 1
ATOM 795 C CA . TYR A 1 99 ? -18.150 1.603 -12.200 1.00 89.69 99 TYR A CA 1
ATOM 796 C C . TYR A 1 99 ? -16.812 1.717 -12.930 1.00 89.69 99 TYR A C 1
ATOM 798 O O . TYR A 1 99 ? -15.875 2.343 -12.447 1.00 89.69 99 TYR A O 1
ATOM 806 N N . HIS A 1 100 ? -16.731 1.150 -14.135 1.00 83.00 100 HIS A N 1
ATOM 807 C CA . HIS A 1 100 ? -15.495 1.080 -14.927 1.00 83.00 100 HIS A CA 1
ATOM 808 C C . HIS A 1 100 ? -14.849 2.449 -15.232 1.00 83.00 100 HIS A C 1
ATOM 810 O O . HIS A 1 100 ? -13.649 2.524 -15.502 1.00 83.00 100 HIS A O 1
ATOM 816 N N . SER A 1 101 ? -15.596 3.550 -15.195 1.00 88.19 101 SER A N 1
ATOM 817 C CA . SER A 1 101 ? -15.020 4.895 -15.349 1.00 88.19 101 SER A CA 1
ATOM 818 C C . SER A 1 101 ? -14.304 5.391 -14.089 1.00 88.19 101 SER A C 1
ATOM 820 O O . SER A 1 101 ? -13.510 6.325 -14.167 1.00 88.19 101 SER A O 1
ATOM 822 N N . LEU A 1 102 ? -14.553 4.765 -12.937 1.00 92.62 102 LEU A N 1
ATOM 823 C CA . LEU A 1 102 ? -13.938 5.114 -11.668 1.00 92.62 102 LEU A CA 1
ATOM 824 C C . LEU A 1 102 ? -12.626 4.354 -11.501 1.00 92.62 102 LEU A C 1
ATOM 826 O O . LEU A 1 102 ? -12.584 3.133 -11.319 1.00 92.62 102 LEU A O 1
ATOM 830 N N . ARG A 1 103 ? -11.538 5.119 -11.565 1.00 95.44 103 ARG A N 1
ATOM 831 C CA . ARG A 1 103 ? -10.170 4.638 -11.407 1.00 95.44 103 ARG A CA 1
ATOM 832 C C . ARG A 1 103 ? -9.448 5.522 -10.413 1.00 95.44 103 ARG A C 1
ATOM 834 O O . ARG A 1 103 ? -9.494 6.744 -10.533 1.00 95.44 103 ARG A O 1
ATOM 841 N N . LEU A 1 104 ? -8.765 4.901 -9.464 1.00 97.44 104 LEU A N 1
ATOM 842 C CA . LEU A 1 104 ? -7.972 5.590 -8.455 1.00 97.44 104 LEU A CA 1
ATOM 843 C C . LEU A 1 104 ? -6.552 5.034 -8.484 1.00 97.44 104 LEU A C 1
ATOM 845 O O . LEU A 1 104 ? -6.357 3.825 -8.607 1.00 97.44 104 LEU A O 1
ATOM 849 N N . ASN A 1 105 ? -5.561 5.917 -8.399 1.00 97.69 105 ASN A N 1
ATOM 850 C CA . ASN A 1 105 ? -4.170 5.511 -8.249 1.00 97.69 105 ASN A CA 1
ATOM 851 C C . ASN A 1 105 ? -3.856 5.363 -6.759 1.00 97.69 105 ASN A C 1
ATOM 853 O O . ASN A 1 105 ? -4.195 6.244 -5.974 1.00 97.69 105 ASN A O 1
ATOM 857 N N . LEU A 1 106 ? -3.251 4.239 -6.399 1.00 98.50 106 LEU A N 1
ATOM 858 C CA . LEU A 1 106 ? -2.904 3.869 -5.035 1.00 98.50 106 LEU A CA 1
ATOM 859 C C . LEU A 1 106 ? -1.400 4.023 -4.854 1.00 98.50 106 LEU A C 1
ATOM 861 O O . LEU A 1 106 ? -0.640 3.490 -5.672 1.00 98.50 106 LEU A O 1
ATOM 865 N N . ASP A 1 107 ? -0.969 4.690 -3.780 1.00 98.38 107 ASP A N 1
ATOM 866 C CA . ASP A 1 107 ? 0.463 4.879 -3.511 1.00 98.38 107 ASP A CA 1
ATOM 867 C C . ASP A 1 107 ? 1.179 3.522 -3.425 1.00 98.38 107 ASP A C 1
ATOM 869 O O . ASP A 1 107 ? 2.215 3.332 -4.066 1.00 98.38 107 ASP A O 1
ATOM 873 N N . ILE A 1 108 ? 0.596 2.568 -2.688 1.00 98.75 108 ILE A N 1
ATOM 874 C CA . ILE A 1 108 ? 1.042 1.173 -2.608 1.00 98.75 108 ILE A CA 1
ATOM 875 C C . ILE A 1 108 ? -0.160 0.245 -2.765 1.00 98.75 108 ILE A C 1
ATOM 877 O O . ILE A 1 108 ? -1.147 0.376 -2.043 1.00 98.75 108 ILE A O 1
ATOM 881 N N . ALA A 1 109 ? -0.059 -0.738 -3.653 1.00 98.75 109 ALA A N 1
ATOM 882 C CA . ALA A 1 109 ? -1.049 -1.796 -3.812 1.00 98.75 109 ALA A CA 1
ATOM 883 C C . ALA A 1 109 ? -0.409 -3.164 -3.567 1.00 98.75 109 ALA A C 1
ATOM 885 O O . ALA A 1 109 ? 0.693 -3.436 -4.044 1.00 98.75 109 ALA A O 1
ATOM 886 N N . VAL A 1 110 ? -1.126 -4.027 -2.849 1.00 98.75 110 VAL A N 1
ATOM 887 C CA . VAL A 1 110 ? -0.840 -5.461 -2.785 1.00 98.75 110 VAL A CA 1
ATOM 888 C C . VAL A 1 110 ? -1.887 -6.164 -3.628 1.00 98.75 110 VAL A C 1
ATOM 890 O O . VAL A 1 110 ? -3.082 -6.064 -3.342 1.00 98.75 110 VAL A O 1
ATOM 893 N N . ILE A 1 111 ? -1.453 -6.851 -4.674 1.00 98.75 111 ILE A N 1
ATOM 894 C CA . ILE A 1 111 ? -2.334 -7.431 -5.691 1.00 98.75 111 ILE A CA 1
ATOM 895 C C . ILE A 1 111 ? -2.027 -8.911 -5.895 1.00 98.75 111 ILE A C 1
ATOM 897 O O . ILE A 1 111 ? -0.940 -9.366 -5.550 1.00 98.75 111 ILE A O 1
ATOM 901 N N . ARG A 1 112 ? -2.968 -9.677 -6.450 1.00 98.44 112 ARG A N 1
ATOM 902 C CA . ARG A 1 112 ? -2.689 -11.043 -6.919 1.00 98.44 112 ARG A CA 1
ATOM 903 C C . ARG A 1 112 ? -1.590 -11.015 -7.986 1.00 98.44 112 ARG A C 1
ATOM 905 O O . ARG A 1 112 ? -1.529 -10.089 -8.789 1.00 98.44 112 ARG A O 1
ATOM 912 N N . ALA A 1 113 ? -0.722 -12.022 -7.991 1.00 98.12 113 ALA A N 1
ATOM 913 C CA . ALA A 1 113 ? 0.325 -12.106 -9.004 1.00 98.12 113 ALA A CA 1
ATOM 914 C C . ALA A 1 113 ? -0.266 -12.133 -10.425 1.00 98.12 113 ALA A C 1
ATOM 916 O O . ALA A 1 113 ? -1.282 -12.789 -10.665 1.00 98.12 113 ALA A O 1
ATOM 917 N N . ASN A 1 114 ? 0.378 -11.429 -11.358 1.00 96.62 114 ASN A N 1
ATOM 918 C CA . ASN A 1 114 ? -0.017 -11.303 -12.764 1.00 96.62 114 ASN A CA 1
ATOM 919 C C . ASN A 1 114 ? -1.430 -10.729 -12.990 1.00 96.62 114 ASN A C 1
ATOM 921 O O . ASN A 1 114 ? -2.081 -11.050 -13.982 1.00 96.62 114 ASN A O 1
ATOM 925 N N . SER A 1 115 ? -1.925 -9.884 -12.080 1.00 97.69 115 SER A N 1
ATOM 926 C CA . SER A 1 115 ? -3.293 -9.354 -12.154 1.00 97.69 115 SER A CA 1
ATOM 927 C C . SER A 1 115 ? -3.425 -7.956 -12.767 1.00 97.69 115 SER A C 1
ATOM 929 O O . SER A 1 115 ? -4.510 -7.374 -12.724 1.00 97.69 115 SER A O 1
ATOM 931 N N . ILE A 1 116 ? -2.325 -7.372 -13.242 1.00 97.12 116 ILE A N 1
ATOM 932 C CA . ILE A 1 116 ? -2.337 -6.091 -13.955 1.00 97.12 116 ILE A CA 1
ATOM 933 C C . ILE A 1 116 ? -2.696 -6.365 -15.413 1.00 97.12 116 ILE A C 1
ATOM 935 O O . ILE A 1 116 ? -2.045 -7.175 -16.070 1.00 97.12 116 ILE A O 1
ATOM 939 N N . ASP A 1 117 ? -3.723 -5.690 -15.924 1.00 94.88 117 ASP A N 1
ATOM 940 C CA . ASP A 1 117 ? -4.129 -5.831 -17.318 1.00 94.88 117 ASP A CA 1
ATOM 941 C C . ASP A 1 117 ? -3.170 -5.117 -18.295 1.00 94.88 117 ASP A C 1
ATOM 943 O O . ASP A 1 117 ? -2.248 -4.394 -17.916 1.00 94.88 117 ASP A O 1
ATOM 947 N N . HIS A 1 118 ? -3.424 -5.271 -19.596 1.00 92.94 118 HIS A N 1
ATOM 948 C CA . HIS A 1 118 ? -2.650 -4.613 -20.658 1.00 92.94 118 HIS A CA 1
ATOM 949 C C . HIS A 1 118 ? -2.698 -3.070 -20.622 1.00 92.94 118 HIS A C 1
ATOM 951 O O . HIS A 1 118 ? -1.964 -2.423 -21.365 1.00 92.94 118 HIS A O 1
ATOM 957 N N . LYS A 1 119 ? -3.569 -2.466 -19.803 1.00 92.25 119 LYS A N 1
ATOM 958 C CA . LYS A 1 119 ? -3.679 -1.013 -19.597 1.00 92.25 119 LYS A CA 1
ATOM 959 C C . LYS A 1 119 ? -2.985 -0.558 -18.312 1.00 92.25 119 LYS A C 1
ATOM 961 O O . LYS A 1 119 ? -3.038 0.631 -17.995 1.00 92.25 119 LYS A O 1
ATOM 966 N N . GLY A 1 120 ? -2.356 -1.465 -17.563 1.00 94.88 120 GLY A N 1
ATOM 967 C CA . GLY A 1 120 ? -1.726 -1.145 -16.286 1.00 94.88 120 GLY A CA 1
ATOM 968 C C . GLY A 1 120 ? -2.722 -1.006 -15.128 1.00 94.88 120 GLY A C 1
ATOM 969 O O . GLY A 1 120 ? -2.426 -0.304 -14.159 1.00 94.88 120 GLY A O 1
ATOM 970 N N . ILE A 1 121 ? -3.908 -1.611 -15.234 1.00 96.25 121 ILE A N 1
ATOM 971 C CA . ILE A 1 121 ? -5.014 -1.470 -14.280 1.00 96.25 121 ILE A CA 1
ATOM 972 C C . ILE A 1 121 ? -5.251 -2.789 -13.538 1.00 96.25 121 ILE A C 1
ATOM 974 O O . ILE A 1 121 ? -5.174 -3.869 -14.120 1.00 96.25 121 ILE A O 1
ATOM 978 N N . VAL A 1 122 ? -5.573 -2.693 -12.244 1.00 97.50 122 VAL A N 1
ATOM 979 C CA . VAL A 1 122 ? -6.003 -3.826 -11.415 1.00 97.50 122 VAL A CA 1
ATOM 980 C C . VAL A 1 122 ? -7.492 -3.746 -11.066 1.00 97.50 122 VAL A C 1
ATOM 982 O O . VAL A 1 122 ? -8.018 -2.686 -10.722 1.00 97.50 122 VAL A O 1
ATOM 985 N N . ASP A 1 123 ? -8.169 -4.892 -11.105 1.00 96.25 123 ASP A N 1
ATOM 986 C CA . ASP A 1 123 ? -9.530 -5.051 -10.582 1.00 96.25 123 ASP A CA 1
ATOM 987 C C . ASP A 1 123 ? -9.528 -4.948 -9.044 1.00 96.25 123 ASP A C 1
ATOM 989 O O . ASP A 1 123 ? -8.908 -5.751 -8.338 1.00 96.25 123 ASP A O 1
ATOM 993 N N . SER A 1 124 ? -10.242 -3.954 -8.514 1.00 96.56 124 SER A N 1
ATOM 994 C CA . SER A 1 124 ? -10.310 -3.687 -7.071 1.00 96.56 124 SER A CA 1
ATOM 995 C C . SER A 1 124 ? -11.040 -4.752 -6.243 1.00 96.56 124 SER A C 1
ATOM 997 O O . SER A 1 124 ? -10.783 -4.872 -5.046 1.00 96.56 124 SER A O 1
ATOM 999 N N . GLN A 1 125 ? -11.935 -5.538 -6.836 1.00 92.69 125 GLN A N 1
ATOM 1000 C CA . GLN A 1 125 ? -12.709 -6.557 -6.126 1.00 92.69 125 GLN A CA 1
ATOM 1001 C C . GLN A 1 125 ? -12.014 -7.913 -6.190 1.00 92.69 125 GLN A C 1
ATOM 1003 O O . GLN A 1 125 ? -11.874 -8.596 -5.175 1.00 92.69 125 GLN A O 1
ATOM 1008 N N . ASN A 1 126 ? -11.543 -8.282 -7.380 1.00 94.44 126 ASN A N 1
ATOM 1009 C CA . ASN A 1 126 ? -11.027 -9.618 -7.645 1.00 94.44 126 ASN A CA 1
ATOM 1010 C C . ASN A 1 126 ? -9.519 -9.732 -7.509 1.00 94.44 126 ASN A C 1
ATOM 1012 O O . ASN A 1 126 ? -9.032 -10.849 -7.409 1.00 94.44 126 ASN A O 1
ATOM 1016 N N . ASN A 1 127 ? -8.761 -8.637 -7.520 1.00 97.62 127 ASN A N 1
ATOM 1017 C CA . ASN A 1 127 ? -7.303 -8.716 -7.614 1.00 97.62 127 ASN A CA 1
ATOM 1018 C C . ASN A 1 127 ? -6.561 -7.841 -6.600 1.00 97.62 127 ASN A C 1
ATOM 1020 O O . ASN A 1 127 ? -5.430 -8.168 -6.249 1.00 97.62 127 ASN A O 1
ATOM 1024 N N . LEU A 1 128 ? -7.190 -6.792 -6.068 1.00 98.19 128 LEU A N 1
ATOM 1025 C CA . LEU A 1 128 ? -6.623 -5.968 -5.000 1.00 98.19 128 LEU A CA 1
ATOM 1026 C C . LEU A 1 128 ? -6.780 -6.641 -3.625 1.00 98.19 128 LEU A C 1
ATOM 1028 O O . LEU A 1 128 ? -7.880 -6.753 -3.087 1.00 98.19 128 LEU A O 1
ATOM 1032 N N . ILE A 1 129 ? -5.669 -7.059 -3.022 1.00 97.94 129 ILE A N 1
ATOM 1033 C CA . ILE A 1 129 ? -5.639 -7.720 -1.709 1.00 97.94 129 ILE A CA 1
ATOM 1034 C C . ILE A 1 129 ? -5.669 -6.709 -0.570 1.00 97.94 129 ILE A C 1
ATOM 1036 O O . ILE A 1 129 ? -6.357 -6.927 0.425 1.00 97.94 129 ILE A O 1
ATOM 1040 N N . THR A 1 130 ? -4.917 -5.618 -0.693 1.00 98.56 130 THR A N 1
ATOM 1041 C CA . THR A 1 130 ? -4.944 -4.453 0.201 1.00 98.56 130 THR A CA 1
ATOM 1042 C C . THR A 1 130 ? -4.202 -3.290 -0.460 1.00 98.56 130 THR A C 1
ATOM 1044 O O . THR A 1 130 ? -3.603 -3.449 -1.525 1.00 98.56 130 THR A O 1
ATOM 1047 N N . PHE A 1 131 ? -4.220 -2.119 0.165 1.00 98.75 131 PHE A N 1
ATOM 1048 C CA . PHE A 1 131 ? -3.485 -0.948 -0.295 1.00 98.75 131 PHE A CA 1
ATOM 1049 C C . PHE A 1 131 ? -3.119 -0.017 0.857 1.00 98.75 131 PHE A C 1
ATOM 1051 O O . PHE A 1 131 ? -3.711 -0.081 1.939 1.00 98.75 131 PHE A O 1
ATOM 1058 N N . ALA A 1 132 ? -2.153 0.860 0.607 1.00 98.56 132 ALA A N 1
ATOM 1059 C CA . ALA A 1 132 ? -1.737 1.884 1.545 1.00 98.56 132 ALA A CA 1
ATOM 1060 C C . ALA A 1 132 ? -1.580 3.242 0.857 1.00 98.56 132 ALA A C 1
ATOM 1062 O O . ALA A 1 132 ? -0.989 3.327 -0.218 1.00 98.56 132 ALA A O 1
ATOM 1063 N N . GLU A 1 133 ? -2.048 4.294 1.524 1.00 98.50 133 GLU A N 1
ATOM 1064 C CA . GLU A 1 133 ? -1.762 5.689 1.182 1.00 98.50 133 GLU A CA 1
ATOM 1065 C C . GLU A 1 133 ? -0.632 6.211 2.073 1.00 98.50 133 GLU A C 1
ATOM 1067 O O . GLU A 1 133 ? -0.681 6.061 3.294 1.00 98.50 133 GLU A O 1
ATOM 1072 N N . CYS A 1 134 ? 0.385 6.840 1.486 1.00 97.69 134 CYS A N 1
ATOM 1073 C CA . CYS A 1 134 ? 1.620 7.223 2.170 1.00 97.69 134 CYS A CA 1
ATOM 1074 C C . CYS A 1 134 ? 1.819 8.736 2.117 1.00 97.69 134 CYS A C 1
ATOM 1076 O O . CYS A 1 134 ? 2.085 9.297 1.054 1.00 97.69 134 CYS A O 1
ATOM 1078 N N . LYS A 1 135 ? 1.751 9.424 3.262 1.00 96.88 135 LYS A N 1
ATOM 1079 C CA . LYS A 1 135 ? 1.910 10.885 3.314 1.00 96.88 135 LYS A CA 1
ATOM 1080 C C . LYS A 1 135 ? 2.996 11.314 4.308 1.00 96.88 135 LYS A C 1
ATOM 1082 O O . LYS A 1 135 ? 2.946 11.011 5.497 1.00 96.88 135 LYS A O 1
ATOM 1087 N N . ASN A 1 136 ? 3.992 12.055 3.815 1.00 95.56 136 ASN A N 1
ATOM 1088 C CA . ASN A 1 136 ? 5.119 12.531 4.624 1.00 95.56 136 ASN A CA 1
ATOM 1089 C C . ASN A 1 136 ? 4.798 13.856 5.346 1.00 95.56 136 ASN A C 1
ATOM 1091 O O . ASN A 1 136 ? 5.340 14.902 4.984 1.00 95.56 136 ASN A O 1
ATOM 1095 N N . PHE A 1 137 ? 3.886 13.828 6.319 1.00 94.44 137 PHE A N 1
ATOM 1096 C CA . PHE A 1 137 ? 3.572 14.952 7.213 1.00 94.44 137 PHE A CA 1
ATOM 1097 C C . PHE A 1 137 ? 2.715 14.487 8.409 1.00 94.44 137 PHE A C 1
ATOM 1099 O O . PHE A 1 137 ? 2.369 13.311 8.521 1.00 94.44 137 PHE A O 1
ATOM 1106 N N . ASN A 1 138 ? 2.397 15.404 9.330 1.00 95.88 138 ASN A N 1
ATOM 1107 C CA . ASN A 1 138 ? 1.503 15.137 10.463 1.00 95.88 138 ASN A CA 1
ATOM 1108 C C . ASN A 1 138 ? 0.066 14.890 9.996 1.00 95.88 138 ASN A C 1
ATOM 1110 O O . ASN A 1 138 ? -0.446 15.604 9.139 1.00 95.88 138 ASN A O 1
ATOM 1114 N N . GLY A 1 139 ? -0.615 13.924 10.603 1.00 93.69 139 GLY A N 1
ATOM 1115 C CA . GLY A 1 139 ? -1.974 13.588 10.204 1.00 93.69 139 GLY A CA 1
ATOM 1116 C C . GLY A 1 139 ? -2.978 14.699 10.514 1.00 93.69 139 GLY A C 1
ATOM 1117 O O . GLY A 1 139 ? -3.007 15.228 11.625 1.00 93.69 139 GLY A O 1
ATOM 1118 N N . TYR A 1 140 ? -3.874 14.964 9.562 1.00 94.81 140 TYR A N 1
ATOM 1119 C CA . TYR A 1 140 ? -5.107 15.731 9.768 1.00 94.81 140 TYR A CA 1
ATOM 1120 C C . TYR A 1 140 ? -6.348 14.940 9.291 1.00 94.81 140 TYR A C 1
ATOM 1122 O O . TYR A 1 140 ? -6.214 14.072 8.424 1.00 94.81 140 TYR A O 1
ATOM 1130 N N . PRO A 1 141 ? -7.549 15.179 9.857 1.00 96.19 141 PRO A N 1
ATOM 1131 C CA . PRO A 1 141 ? -8.729 14.327 9.645 1.00 96.19 141 PRO A CA 1
ATOM 1132 C C . PRO A 1 141 ? -9.128 14.116 8.181 1.00 96.19 141 PRO A C 1
ATOM 1134 O O . PRO A 1 141 ? -9.589 13.038 7.820 1.00 96.19 141 PRO A O 1
ATOM 1137 N N . GLN A 1 142 ? -8.909 15.108 7.321 1.00 96.88 142 GLN A N 1
ATOM 1138 C CA . GLN A 1 142 ? -9.242 15.021 5.902 1.00 96.88 142 GLN A CA 1
ATOM 1139 C C . GLN A 1 142 ? -8.435 13.931 5.180 1.00 96.88 142 GLN A C 1
ATOM 1141 O O . GLN A 1 142 ? -8.952 13.359 4.232 1.00 96.88 142 GLN A O 1
ATOM 1146 N N . LEU A 1 143 ? -7.233 13.563 5.648 1.00 96.31 143 LEU A N 1
ATOM 1147 C CA . LEU A 1 143 ? -6.517 12.396 5.106 1.00 96.31 143 LEU A CA 1
ATOM 1148 C C . LEU A 1 143 ? -7.274 11.094 5.348 1.00 96.31 143 LEU A C 1
ATOM 1150 O O . LEU A 1 143 ? -7.266 10.202 4.505 1.00 96.31 143 LEU A O 1
ATOM 1154 N N . VAL A 1 144 ? -7.912 10.985 6.513 1.00 97.44 144 VAL A N 1
ATOM 1155 C CA . VAL A 1 144 ? -8.706 9.811 6.870 1.00 97.44 144 VAL A CA 1
ATOM 1156 C C . VAL A 1 144 ? -9.959 9.761 6.014 1.00 97.44 144 VAL A C 1
ATOM 1158 O O . VAL A 1 144 ? -10.248 8.714 5.452 1.00 97.44 144 VAL A O 1
ATOM 1161 N N . ALA A 1 145 ? -10.627 10.902 5.827 1.00 97.62 145 ALA A N 1
ATOM 1162 C CA . ALA A 1 145 ? -11.767 11.007 4.921 1.00 97.62 145 ALA A CA 1
ATOM 1163 C C . ALA A 1 145 ? -11.386 10.649 3.471 1.00 97.62 145 ALA A C 1
ATOM 1165 O O . ALA A 1 145 ? -12.135 9.943 2.801 1.00 97.62 145 ALA A O 1
ATOM 1166 N N . THR A 1 146 ? -10.207 11.072 2.995 1.00 97.69 146 THR A N 1
ATOM 1167 C CA . THR A 1 146 ? -9.682 10.661 1.684 1.00 97.69 146 THR A CA 1
ATOM 1168 C C . THR A 1 146 ? -9.483 9.149 1.618 1.00 97.69 146 THR A C 1
ATOM 1170 O O . THR A 1 146 ? -9.950 8.528 0.666 1.00 97.69 146 THR A O 1
ATOM 1173 N N . LEU A 1 147 ? -8.838 8.541 2.622 1.00 98.12 147 LEU A N 1
ATOM 1174 C CA . LEU A 1 147 ? -8.666 7.088 2.663 1.00 98.12 147 LEU A CA 1
ATOM 1175 C C . LEU A 1 147 ? -10.022 6.371 2.678 1.00 98.12 147 LEU A C 1
ATOM 1177 O O . LEU A 1 147 ? -10.224 5.456 1.889 1.00 98.12 147 LEU A O 1
ATOM 1181 N N . GLU A 1 148 ? -10.960 6.788 3.529 1.00 98.19 148 GLU A N 1
ATOM 1182 C CA . GLU A 1 148 ? -12.308 6.214 3.584 1.00 98.19 148 GLU A CA 1
ATOM 1183 C C . GLU A 1 148 ? -13.034 6.333 2.242 1.00 98.19 148 GLU A C 1
ATOM 1185 O O . GLU A 1 148 ? -13.675 5.373 1.830 1.00 98.19 148 GLU A O 1
ATOM 1190 N N . GLY A 1 149 ? -12.892 7.456 1.531 1.00 98.00 149 GLY A N 1
ATOM 1191 C CA . GLY A 1 149 ? -13.426 7.631 0.180 1.00 98.00 149 GLY A CA 1
ATOM 1192 C C . GLY A 1 149 ? -12.819 6.646 -0.823 1.00 98.00 149 GLY A C 1
ATOM 1193 O O . GLY A 1 149 ? -13.551 5.992 -1.560 1.00 98.00 149 GLY A O 1
ATOM 1194 N N . ILE A 1 150 ? -11.496 6.457 -0.802 1.00 98.12 150 ILE A N 1
ATOM 1195 C CA . ILE A 1 150 ? -10.825 5.456 -1.649 1.00 98.12 150 ILE A CA 1
ATOM 1196 C C . ILE A 1 150 ? -11.335 4.047 -1.316 1.00 98.12 150 ILE A C 1
ATOM 1198 O O . ILE A 1 150 ? -11.652 3.270 -2.215 1.00 98.12 150 ILE A O 1
ATOM 1202 N N . VAL A 1 151 ? -11.455 3.709 -0.029 1.00 97.88 151 VAL A N 1
ATOM 1203 C CA . VAL A 1 151 ? -11.978 2.407 0.409 1.00 97.88 151 VAL A CA 1
ATOM 1204 C C . VAL A 1 151 ? -13.429 2.234 -0.019 1.00 97.88 151 VAL A C 1
ATOM 1206 O O . VAL A 1 151 ? -13.785 1.163 -0.499 1.00 97.88 151 VAL A O 1
ATOM 1209 N N . TYR A 1 152 ? -14.259 3.261 0.133 1.00 96.94 152 TYR A N 1
ATOM 1210 C CA . TYR A 1 152 ? -15.657 3.241 -0.276 1.00 96.94 152 TYR A CA 1
ATOM 1211 C C . TYR A 1 152 ? -15.787 2.919 -1.765 1.00 96.94 152 TYR A C 1
ATOM 1213 O O . TYR A 1 152 ? -16.588 2.061 -2.133 1.00 96.94 152 TYR A O 1
ATOM 1221 N N . GLU A 1 153 ? -14.965 3.552 -2.600 1.00 96.62 153 GLU A N 1
ATOM 1222 C CA . GLU A 1 153 ? -15.028 3.361 -4.043 1.00 96.62 153 GLU A CA 1
ATOM 1223 C C . GLU A 1 153 ? -14.378 2.063 -4.521 1.00 96.62 153 GLU A C 1
ATOM 1225 O O . GLU A 1 153 ? -14.838 1.493 -5.501 1.00 96.62 15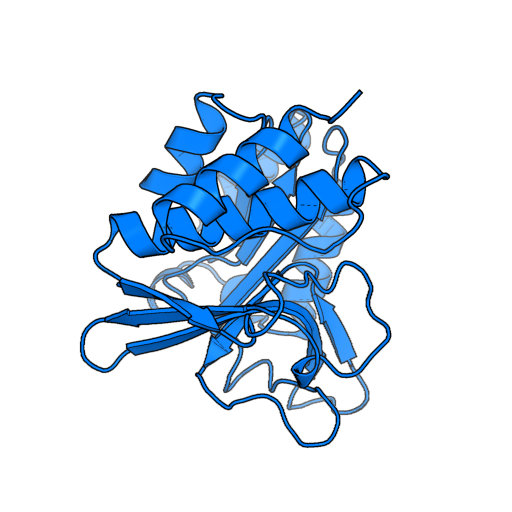3 GLU A O 1
ATOM 1230 N N . LEU A 1 154 ? -13.328 1.556 -3.876 1.00 96.88 154 LEU A N 1
ATOM 1231 C CA . LEU A 1 154 ? -12.633 0.357 -4.365 1.00 96.88 154 LEU A CA 1
ATOM 1232 C C . LEU A 1 154 ? -13.077 -0.925 -3.660 1.00 96.88 154 LEU A C 1
ATOM 1234 O O . LEU A 1 154 ? -13.224 -1.966 -4.293 1.00 96.88 154 LEU A O 1
ATOM 1238 N N . GLN A 1 155 ? -13.263 -0.880 -2.341 1.00 96.31 155 GLN A N 1
ATOM 1239 C CA . GLN A 1 155 ? -13.493 -2.056 -1.497 1.00 96.31 155 GLN A CA 1
ATOM 1240 C C . GLN A 1 155 ? -14.421 -1.726 -0.320 1.00 96.31 155 GLN A C 1
ATOM 1242 O O . GLN A 1 155 ? -14.084 -1.973 0.841 1.00 96.31 155 GLN A O 1
ATOM 1247 N N . ARG A 1 156 ? -15.614 -1.187 -0.622 1.00 95.88 156 ARG A N 1
ATOM 1248 C CA . ARG A 1 156 ? -16.589 -0.668 0.360 1.00 95.88 156 ARG A CA 1
ATOM 1249 C C . ARG A 1 156 ? -16.816 -1.579 1.563 1.00 95.88 156 ARG A C 1
ATOM 1251 O O . ARG A 1 156 ? -16.948 -1.098 2.686 1.00 95.88 156 ARG A O 1
ATOM 1258 N N . ASN A 1 157 ? -16.824 -2.890 1.336 1.00 96.25 157 ASN A N 1
ATOM 1259 C CA . ASN A 1 157 ? -17.075 -3.898 2.363 1.00 96.25 157 ASN A CA 1
ATOM 1260 C C . ASN A 1 157 ? -16.062 -3.858 3.525 1.00 96.25 157 ASN A C 1
ATOM 1262 O O . ASN A 1 157 ? -16.392 -4.306 4.618 1.00 96.25 157 ASN A O 1
ATOM 1266 N N . ARG A 1 158 ? -14.867 -3.274 3.347 1.00 97.25 158 ARG A N 1
ATOM 1267 C CA . ARG A 1 158 ? -13.895 -3.030 4.433 1.00 97.25 158 ARG A CA 1
ATOM 1268 C C . ARG A 1 158 ? -14.365 -2.010 5.470 1.00 97.25 158 ARG A C 1
ATOM 1270 O O . ARG A 1 158 ? -13.837 -1.985 6.580 1.00 97.25 158 ARG A O 1
ATOM 1277 N N . LEU A 1 159 ? -15.333 -1.163 5.117 1.00 97.38 159 LEU A N 1
ATOM 1278 C CA . LEU A 1 159 ? -15.915 -0.172 6.025 1.00 97.38 159 LEU A CA 1
ATOM 1279 C C . LEU A 1 159 ? -17.041 -0.758 6.885 1.00 97.38 159 LEU A C 1
ATOM 1281 O O . LEU A 1 159 ? -17.562 -0.087 7.776 1.00 97.38 159 LEU A O 1
ATOM 1285 N N . TYR A 1 160 ? -17.443 -2.004 6.634 1.00 97.75 160 TYR A N 1
ATOM 1286 C CA . TYR A 1 160 ? -18.444 -2.671 7.453 1.00 97.75 160 TYR A CA 1
ATOM 1287 C C . TYR A 1 160 ? -17.825 -3.218 8.737 1.00 97.75 160 TYR A C 1
ATOM 1289 O O . TYR A 1 160 ? -16.628 -3.525 8.804 1.00 97.75 160 TYR A O 1
ATOM 1297 N N . ARG A 1 161 ? -18.667 -3.319 9.770 1.00 97.50 161 ARG A N 1
ATOM 1298 C CA . ARG A 1 161 ? -18.303 -3.955 11.036 1.00 97.50 161 ARG A CA 1
ATOM 1299 C C . ARG A 1 161 ? -17.893 -5.407 10.772 1.00 97.50 161 ARG A C 1
ATOM 1301 O O . ARG A 1 161 ? -18.482 -6.055 9.912 1.00 97.50 161 ARG A O 1
ATOM 1308 N N . ASP A 1 162 ? -16.872 -5.876 11.485 1.00 97.31 162 ASP A N 1
ATOM 1309 C CA . ASP A 1 162 ? -16.348 -7.250 11.405 1.00 97.31 162 ASP A CA 1
ATOM 1310 C C . ASP A 1 162 ? -15.800 -7.647 10.022 1.00 97.31 162 ASP A C 1
ATOM 1312 O O . ASP A 1 162 ? -15.543 -8.817 9.735 1.00 97.31 162 ASP A O 1
ATOM 1316 N N . SER A 1 163 ? -15.532 -6.665 9.159 1.00 97.12 163 SER A N 1
ATOM 1317 C CA . SER A 1 163 ? -14.989 -6.903 7.821 1.00 97.12 163 SER A CA 1
ATOM 1318 C C . SER A 1 163 ? -13.593 -7.527 7.821 1.00 97.12 163 SER A C 1
ATOM 1320 O O . SER A 1 163 ? -13.204 -8.109 6.809 1.00 97.12 163 SER A O 1
ATOM 1322 N N . GLN A 1 164 ? -12.856 -7.493 8.938 1.00 93.62 164 GLN A N 1
ATOM 1323 C CA . GLN A 1 164 ? -11.575 -8.197 9.081 1.00 93.62 164 GLN A CA 1
ATOM 1324 C C . GLN A 1 164 ? -11.666 -9.716 8.877 1.00 93.62 164 GLN A C 1
ATOM 1326 O O . GLN A 1 164 ? -10.671 -10.331 8.498 1.00 93.62 164 GLN A O 1
ATOM 1331 N N . VAL A 1 165 ? -12.846 -10.320 9.060 1.00 92.44 165 VAL A N 1
ATOM 1332 C CA . VAL A 1 165 ? -13.062 -11.752 8.788 1.00 92.44 165 VAL A CA 1
ATOM 1333 C C . VAL A 1 165 ? -12.811 -12.074 7.310 1.00 92.44 165 VAL A C 1
ATOM 1335 O O . VAL A 1 165 ? -12.141 -13.059 6.993 1.00 92.44 165 VAL A O 1
ATOM 1338 N N . ASN A 1 166 ? -13.296 -11.205 6.419 1.00 93.44 166 ASN A N 1
ATOM 1339 C CA . ASN A 1 166 ? -13.191 -11.361 4.965 1.00 93.44 166 ASN A CA 1
ATOM 1340 C C . ASN A 1 166 ? -11.965 -10.640 4.387 1.00 93.44 166 ASN A C 1
ATOM 1342 O O . ASN A 1 166 ? -11.392 -11.071 3.391 1.00 93.44 166 ASN A O 1
ATOM 1346 N N . PHE A 1 167 ? -11.538 -9.556 5.032 1.00 95.06 167 PHE A N 1
ATOM 1347 C CA . PHE A 1 167 ? -10.405 -8.731 4.637 1.00 95.06 167 PHE A CA 1
ATOM 1348 C C . PHE A 1 167 ? -9.355 -8.734 5.747 1.00 95.06 167 PHE A C 1
ATOM 1350 O O . PHE A 1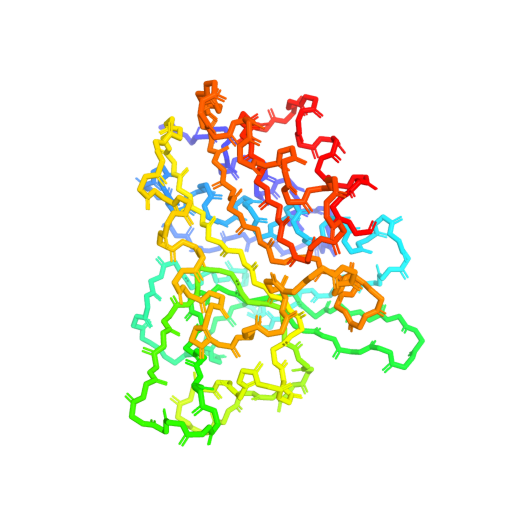 167 ? -9.231 -7.777 6.513 1.00 95.06 167 PHE A O 1
ATOM 1357 N N . ARG A 1 168 ? -8.600 -9.829 5.849 1.00 92.94 168 ARG A N 1
ATOM 1358 C CA . ARG A 1 168 ? -7.647 -10.036 6.953 1.00 92.94 168 ARG A CA 1
ATOM 1359 C C . ARG A 1 168 ? -6.511 -9.015 6.974 1.00 92.94 168 ARG A C 1
ATOM 1361 O O . ARG A 1 168 ? -6.098 -8.601 8.047 1.00 92.94 168 ARG A O 1
ATOM 1368 N N . ILE A 1 169 ? -6.052 -8.584 5.799 1.00 96.69 169 ILE A N 1
ATOM 1369 C CA . ILE A 1 169 ? -5.005 -7.566 5.665 1.00 96.69 169 ILE A CA 1
ATOM 1370 C C . ILE A 1 169 ? -5.687 -6.203 5.482 1.00 96.69 169 ILE A C 1
ATOM 1372 O O . ILE A 1 169 ? -6.297 -5.983 4.428 1.00 96.69 169 ILE A O 1
ATOM 1376 N N . PRO A 1 170 ? -5.643 -5.297 6.475 1.00 97.44 170 PRO A N 1
ATOM 1377 C CA . PRO A 1 170 ? -6.330 -4.016 6.398 1.00 97.44 170 PRO A CA 1
ATOM 1378 C C . PRO A 1 170 ? -5.643 -3.073 5.417 1.00 97.44 170 PRO A C 1
ATOM 1380 O O . PRO A 1 170 ? -4.414 -3.057 5.309 1.00 97.44 170 PRO A O 1
ATOM 1383 N N . CYS A 1 171 ? -6.433 -2.249 4.729 1.00 98.25 171 CYS A N 1
ATOM 1384 C CA . CYS A 1 171 ? -5.878 -1.096 4.025 1.00 98.25 171 CYS A CA 1
ATOM 1385 C C . CYS A 1 171 ? -5.425 -0.051 5.048 1.00 98.25 171 CYS A C 1
ATOM 1387 O O . CYS A 1 171 ? -5.940 -0.017 6.175 1.00 98.25 171 CYS A O 1
ATOM 1389 N N . CYS A 1 172 ? -4.469 0.805 4.697 1.00 98.12 172 CYS A N 1
ATOM 1390 C CA . CYS A 1 172 ? -3.938 1.734 5.685 1.00 98.12 172 CYS A CA 1
ATOM 1391 C C . CY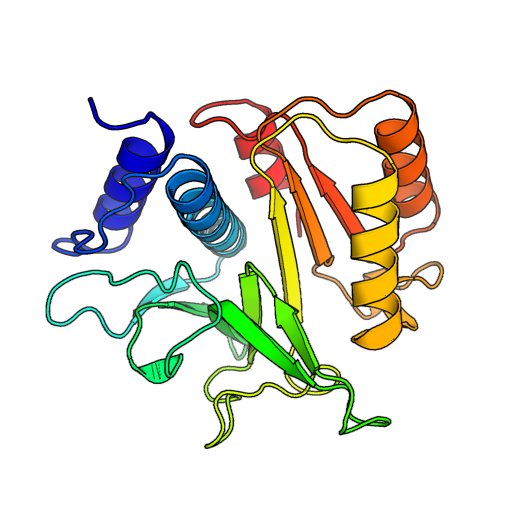S A 1 172 ? -3.530 3.113 5.173 1.00 98.12 172 CYS A C 1
ATOM 1393 O O . CYS A 1 172 ? -3.232 3.324 4.003 1.00 98.12 172 CYS A O 1
ATOM 1395 N N . LEU A 1 173 ? -3.530 4.070 6.100 1.00 98.44 173 LEU A N 1
ATOM 1396 C CA . LEU A 1 173 ? -2.878 5.365 5.940 1.00 98.44 173 LEU A CA 1
ATOM 1397 C C . LEU A 1 173 ? -1.569 5.323 6.729 1.00 98.44 173 LEU A C 1
ATOM 1399 O O . LEU A 1 173 ? -1.584 5.088 7.940 1.00 98.44 173 LEU A O 1
ATOM 1403 N N . LEU A 1 174 ? -0.457 5.556 6.040 1.00 98.50 174 LEU A N 1
ATOM 1404 C CA . LEU A 1 174 ? 0.895 5.561 6.583 1.00 98.50 174 LEU A CA 1
ATOM 1405 C C . LEU A 1 174 ? 1.418 6.997 6.614 1.00 98.50 174 LEU A C 1
ATOM 1407 O O . LEU A 1 174 ? 1.525 7.659 5.579 1.00 98.50 174 LEU A O 1
ATOM 1411 N N . LEU A 1 175 ? 1.739 7.484 7.810 1.00 98.31 175 LEU A N 1
ATOM 1412 C CA . LEU A 1 175 ? 2.192 8.851 8.039 1.00 98.31 175 LEU A CA 1
ATOM 1413 C C . LEU A 1 175 ? 3.579 8.870 8.671 1.00 98.31 175 LEU A C 1
ATOM 1415 O O . LEU A 1 175 ? 3.850 8.162 9.643 1.00 98.31 175 LEU A O 1
ATOM 1419 N N . SER A 1 176 ? 4.448 9.737 8.158 1.00 97.31 176 SER A N 1
ATOM 1420 C CA . SER A 1 176 ? 5.756 9.959 8.780 1.00 97.31 176 SER A CA 1
ATOM 1421 C C . SER A 1 176 ? 5.638 10.784 10.068 1.00 97.31 176 SER A C 1
ATOM 1423 O O . SER A 1 176 ? 6.450 10.636 10.981 1.00 97.31 176 SER A O 1
ATOM 1425 N N . GLY A 1 177 ? 4.618 11.643 10.162 1.00 96.12 177 GLY A N 1
ATOM 1426 C CA . GLY A 1 177 ? 4.362 12.515 11.306 1.00 96.12 177 GLY A CA 1
ATOM 1427 C C . GLY A 1 177 ? 3.390 11.934 12.336 1.00 96.12 177 GLY A C 1
ATOM 1428 O O . GLY A 1 177 ? 2.907 10.808 12.223 1.00 96.12 177 GLY A O 1
ATOM 1429 N N . ARG A 1 178 ? 3.087 12.731 13.365 1.00 95.75 178 ARG A N 1
ATOM 1430 C CA . ARG A 1 178 ? 2.216 12.342 14.487 1.00 95.75 178 ARG A CA 1
ATOM 1431 C C . ARG A 1 178 ? 0.756 12.191 14.063 1.00 95.75 178 ARG A C 1
ATOM 1433 O O . ARG A 1 178 ? 0.271 12.925 13.201 1.00 95.75 178 ARG A O 1
ATOM 1440 N N . LEU A 1 179 ? 0.042 11.295 14.746 1.00 94.94 179 LEU A N 1
ATOM 1441 C CA . LEU A 1 179 ? -1.419 11.255 14.718 1.00 94.94 179 LEU A CA 1
ATOM 1442 C C . LEU A 1 179 ? -1.964 12.301 15.698 1.00 94.94 179 LEU A C 1
ATOM 1444 O O . LEU A 1 179 ? -1.636 12.275 16.883 1.00 94.94 179 LEU A O 1
ATOM 1448 N N . GLY A 1 180 ? -2.799 13.221 15.215 1.00 92.62 180 GLY A N 1
ATOM 1449 C CA . GLY A 1 180 ? -3.583 14.090 16.096 1.00 92.62 180 GLY A CA 1
ATOM 1450 C C . GLY A 1 180 ? -4.646 13.298 16.868 1.00 92.62 180 GLY A C 1
ATOM 1451 O O . GLY A 1 180 ? -5.045 12.211 16.447 1.00 92.62 180 GLY A O 1
ATOM 1452 N N . SER A 1 181 ? -5.156 13.861 17.966 1.00 95.75 181 SER A N 1
ATOM 1453 C CA . SER A 1 181 ? -6.174 13.226 18.823 1.00 95.75 181 SER A CA 1
ATOM 1454 C C . SER A 1 181 ? -7.398 12.736 18.042 1.00 95.75 181 SER A C 1
ATOM 1456 O O . SER A 1 181 ? -7.857 11.615 18.255 1.00 95.75 181 SER A O 1
ATOM 1458 N N . THR A 1 182 ? -7.880 13.531 17.085 1.00 96.62 182 THR A N 1
ATOM 1459 C CA . THR A 1 182 ? -9.014 13.175 16.222 1.00 96.62 182 THR A CA 1
ATOM 1460 C C . THR A 1 182 ? -8.731 11.937 15.376 1.00 96.62 182 THR A C 1
ATOM 1462 O O . THR A 1 182 ? -9.568 11.042 15.298 1.00 96.62 182 THR A O 1
ATOM 1465 N N . ILE A 1 183 ? -7.547 11.839 14.769 1.00 97.12 183 ILE A N 1
ATOM 1466 C CA . ILE A 1 183 ? -7.185 10.670 13.957 1.00 97.12 183 ILE A CA 1
ATOM 1467 C C . ILE A 1 183 ? -7.025 9.440 14.835 1.00 97.12 183 ILE A C 1
ATOM 1469 O O . ILE A 1 183 ? -7.522 8.376 14.480 1.00 97.12 183 ILE A O 1
ATOM 1473 N N . SER A 1 184 ? -6.382 9.583 15.993 1.00 96.62 184 SER A N 1
ATOM 1474 C CA . SER A 1 184 ? -6.250 8.493 16.960 1.00 96.62 184 SER A CA 1
ATOM 1475 C C . SER A 1 184 ? -7.620 7.977 17.407 1.00 96.62 184 SER A C 1
ATOM 1477 O O . SER A 1 184 ? -7.827 6.767 17.468 1.00 96.62 184 SER A O 1
ATOM 1479 N N . TYR A 1 185 ? -8.584 8.874 17.639 1.00 97.38 185 TYR A N 1
ATOM 1480 C CA . TYR A 1 185 ? -9.966 8.509 17.950 1.00 97.38 185 TYR A CA 1
ATOM 1481 C C . TYR A 1 185 ? -10.644 7.753 16.797 1.00 97.38 185 TYR A C 1
ATOM 1483 O O . TYR A 1 185 ? -11.261 6.714 17.031 1.00 97.38 185 TYR A O 1
ATOM 1491 N N . ILE A 1 186 ? -10.505 8.226 15.553 1.00 97.81 186 ILE A N 1
ATOM 1492 C CA . ILE A 1 186 ? -11.072 7.550 14.374 1.00 97.81 186 ILE A CA 1
ATOM 1493 C C . ILE A 1 186 ? -10.442 6.160 14.186 1.00 97.81 186 ILE A C 1
ATOM 1495 O O . ILE A 1 186 ? -11.160 5.170 14.057 1.00 97.81 186 ILE A O 1
ATOM 1499 N N . ASN A 1 187 ? -9.112 6.061 14.261 1.00 97.12 187 ASN A N 1
ATOM 1500 C CA . ASN A 1 187 ? -8.385 4.797 14.151 1.00 97.12 187 ASN A CA 1
ATOM 1501 C C . ASN A 1 187 ? -8.811 3.793 15.232 1.00 97.12 187 ASN A C 1
ATOM 1503 O O . ASN A 1 187 ? -8.962 2.603 14.954 1.00 97.12 187 ASN A O 1
ATOM 1507 N N . ARG A 1 188 ? -9.033 4.264 16.466 1.00 97.75 188 ARG A N 1
ATOM 1508 C CA . ARG A 1 188 ? -9.556 3.428 17.550 1.00 97.75 188 ARG A CA 1
ATOM 1509 C C . ARG A 1 188 ? -10.961 2.924 17.229 1.00 97.75 188 ARG A C 1
ATOM 1511 O O . ARG A 1 188 ? -11.219 1.740 17.390 1.00 97.75 188 ARG A O 1
ATOM 1518 N N . ARG A 1 189 ? -11.846 3.769 16.693 1.00 97.62 189 ARG A N 1
ATOM 1519 C CA . ARG A 1 189 ? -13.198 3.344 16.290 1.00 97.62 189 ARG A CA 1
ATOM 1520 C C . ARG A 1 189 ? -13.202 2.312 15.171 1.00 97.62 189 ARG A C 1
ATOM 1522 O O . ARG A 1 189 ? -14.062 1.435 15.176 1.00 97.62 189 ARG A O 1
ATOM 1529 N N . PHE A 1 190 ? -12.274 2.400 14.219 1.00 97.50 190 PHE A N 1
ATOM 1530 C CA . PHE A 1 190 ? -12.112 1.361 13.199 1.00 97.50 190 PHE A CA 1
ATOM 1531 C C . PHE A 1 190 ? -11.742 0.014 13.825 1.00 97.50 190 PHE A C 1
ATOM 1533 O O . PHE A 1 190 ? -12.302 -1.013 13.445 1.00 97.50 190 PHE A O 1
ATOM 1540 N N . GLN A 1 191 ? -10.854 0.029 14.821 1.00 96.12 191 GLN A N 1
ATOM 1541 C CA . GLN A 1 191 ? -10.444 -1.162 15.566 1.00 96.12 191 GLN A CA 1
ATOM 1542 C C . GLN A 1 191 ? -11.576 -1.725 16.433 1.00 96.12 191 GLN A C 1
ATOM 1544 O O . GLN A 1 191 ? -11.874 -2.905 16.325 1.00 96.12 191 GLN A O 1
ATOM 1549 N N . GLU A 1 192 ? -12.270 -0.889 17.211 1.00 97.75 192 GLU A N 1
ATOM 1550 C CA . GLU A 1 192 ? -13.417 -1.286 18.051 1.00 97.75 192 GLU A CA 1
ATOM 1551 C C . GLU A 1 192 ? -14.558 -1.926 17.242 1.00 97.75 192 GLU A C 1
ATOM 1553 O O . GLU A 1 192 ? -15.350 -2.702 17.770 1.00 97.75 192 GLU A O 1
ATOM 1558 N N . ARG A 1 193 ? -14.668 -1.584 15.954 1.00 97.50 193 ARG A N 1
ATOM 1559 C CA . ARG A 1 193 ? -15.672 -2.125 15.027 1.00 97.50 193 ARG A CA 1
ATOM 1560 C C . ARG A 1 193 ? -15.148 -3.277 14.173 1.00 97.50 193 ARG A C 1
ATOM 1562 O O . ARG A 1 193 ? -15.862 -3.696 13.263 1.00 97.50 193 ARG A O 1
ATOM 1569 N N . ASN A 1 194 ? -13.920 -3.743 14.401 1.00 96.81 194 ASN A N 1
ATOM 1570 C CA . ASN A 1 194 ? -13.263 -4.769 13.589 1.00 96.81 194 ASN A CA 1
ATOM 1571 C C . ASN A 1 194 ? -13.334 -4.463 12.078 1.00 96.81 194 ASN A C 1
ATOM 1573 O O . ASN A 1 194 ? -13.539 -5.354 11.249 1.00 96.81 194 ASN A O 1
ATOM 1577 N N . MET A 1 195 ? -13.218 -3.183 11.709 1.00 98.06 195 MET A N 1
ATOM 1578 C CA . MET A 1 195 ? -13.171 -2.753 10.310 1.00 98.06 195 MET A CA 1
ATOM 1579 C C . MET A 1 195 ? -11.784 -3.041 9.726 1.00 98.06 195 MET A C 1
ATOM 1581 O O . MET A 1 195 ? -10.778 -2.957 10.434 1.00 98.06 195 MET A O 1
ATOM 1585 N N . SER A 1 196 ? -11.697 -3.343 8.431 1.00 97.75 196 SER A N 1
ATOM 1586 C CA . SER A 1 196 ? -10.440 -3.671 7.743 1.00 97.75 196 SER A CA 1
ATOM 1587 C C . SER A 1 196 ? -9.731 -2.426 7.188 1.00 97.75 196 SER A C 1
ATOM 1589 O O . SER A 1 196 ? -9.415 -2.320 6.002 1.00 97.75 196 SER A O 1
ATOM 1591 N N . ILE A 1 197 ? -9.500 -1.461 8.078 1.00 98.00 197 ILE A N 1
ATOM 1592 C CA . ILE A 1 197 ? -8.817 -0.190 7.819 1.00 98.00 197 ILE A CA 1
ATOM 1593 C C . ILE A 1 197 ? -7.992 0.199 9.055 1.00 98.00 197 ILE A C 1
ATOM 1595 O O . ILE A 1 197 ? -8.436 0.009 10.193 1.00 98.00 197 ILE A O 1
ATOM 1599 N N . ARG A 1 198 ? -6.768 0.697 8.859 1.00 97.38 198 ARG A N 1
ATOM 1600 C CA . ARG A 1 198 ? -5.848 1.093 9.940 1.00 97.38 198 ARG A CA 1
ATOM 1601 C C . ARG A 1 198 ? -5.098 2.378 9.610 1.00 97.38 198 ARG A C 1
ATOM 1603 O O . ARG A 1 198 ? -4.890 2.715 8.451 1.00 97.38 198 ARG A O 1
ATOM 1610 N N . ILE A 1 199 ? -4.667 3.095 10.639 1.00 97.81 199 ILE A N 1
ATOM 1611 C CA . ILE A 1 199 ? -3.872 4.315 10.492 1.00 97.81 199 ILE A CA 1
ATOM 1612 C C . ILE A 1 199 ? -2.627 4.196 11.361 1.00 97.81 199 ILE A C 1
ATOM 1614 O O . ILE A 1 199 ? -2.726 3.886 12.549 1.00 97.81 199 ILE A O 1
ATOM 1618 N N . PHE A 1 200 ? -1.471 4.477 10.771 1.00 97.81 200 PHE A N 1
ATOM 1619 C CA . PHE A 1 200 ? -0.179 4.452 11.441 1.00 97.81 200 PHE A CA 1
ATOM 1620 C C . PHE A 1 200 ? 0.517 5.798 11.254 1.00 97.81 200 PHE A C 1
ATOM 1622 O O . PHE A 1 200 ? 0.497 6.377 10.168 1.00 97.81 200 PHE A O 1
ATOM 1629 N N . GLY A 1 201 ? 1.111 6.307 12.329 1.00 97.38 201 GLY A N 1
ATOM 1630 C CA . GLY A 1 201 ? 1.891 7.541 12.327 1.00 97.38 201 GLY A CA 1
ATOM 1631 C C . GLY A 1 201 ? 3.264 7.321 12.939 1.00 97.38 201 GLY A C 1
ATOM 1632 O O . GLY A 1 201 ? 3.543 6.239 13.446 1.00 97.38 201 GLY A O 1
ATOM 1633 N N . LEU A 1 202 ? 4.099 8.360 12.904 1.00 96.94 202 LEU A N 1
ATOM 1634 C CA . LEU A 1 202 ? 5.481 8.338 13.394 1.00 96.94 202 LEU A CA 1
ATOM 1635 C C . LEU A 1 202 ? 6.337 7.241 12.743 1.00 96.94 202 LEU A C 1
ATOM 1637 O O . LEU A 1 202 ? 7.254 6.701 13.359 1.00 96.94 202 LEU A O 1
ATOM 1641 N N . LEU A 1 203 ? 6.059 6.928 11.475 1.00 97.69 203 LEU A N 1
ATOM 1642 C CA . LEU A 1 203 ? 6.830 5.955 10.710 1.00 97.69 203 LEU A CA 1
ATOM 1643 C C . LEU A 1 203 ? 8.165 6.573 10.287 1.00 97.69 203 LEU A C 1
ATOM 1645 O O . LEU A 1 203 ? 8.303 7.118 9.192 1.00 97.69 203 LEU A O 1
ATOM 1649 N N . GLN A 1 204 ? 9.133 6.510 11.195 1.00 96.44 204 GLN A N 1
ATOM 1650 C CA . GLN A 1 204 ? 10.508 6.950 11.000 1.00 96.44 204 GLN A CA 1
ATOM 1651 C C . GLN A 1 204 ? 11.429 5.727 11.044 1.00 96.44 204 GLN A C 1
ATOM 1653 O O . GLN A 1 204 ? 11.163 4.805 11.816 1.00 96.44 204 GLN A O 1
ATOM 1658 N N . PRO A 1 205 ? 12.512 5.676 10.253 1.00 96.56 205 PRO A N 1
ATOM 1659 C CA . PRO A 1 205 ? 13.410 4.530 10.268 1.00 96.56 205 PRO A CA 1
ATOM 1660 C C . PRO A 1 205 ? 13.942 4.252 11.676 1.00 96.56 205 PRO A C 1
ATOM 1662 O O . PRO A 1 205 ? 14.440 5.154 12.345 1.00 96.56 205 PRO A O 1
ATOM 1665 N N . GLY A 1 206 ? 13.809 3.003 12.127 1.00 94.31 206 GLY A N 1
ATOM 1666 C CA . GLY A 1 206 ? 14.222 2.580 13.467 1.00 94.31 206 GLY A CA 1
ATOM 1667 C C . GLY A 1 206 ? 13.280 2.982 14.610 1.00 94.31 206 GLY A C 1
ATOM 1668 O O . GLY A 1 206 ? 13.617 2.726 15.763 1.00 94.31 206 GLY A O 1
ATOM 1669 N N . SER A 1 207 ? 12.119 3.592 14.338 1.00 96.62 207 SER A N 1
ATOM 1670 C CA . SER A 1 207 ? 11.145 3.912 15.388 1.00 96.62 207 SER A CA 1
ATOM 1671 C C . SER A 1 207 ? 10.386 2.676 15.879 1.00 96.62 207 SER A C 1
ATOM 1673 O O . SER A 1 207 ? 10.207 1.693 15.154 1.00 96.62 207 SER A O 1
ATOM 1675 N N . GLN A 1 208 ? 9.882 2.741 17.114 1.00 97.25 208 GLN A N 1
ATOM 1676 C CA . GLN A 1 208 ? 9.041 1.682 17.676 1.00 97.25 208 GLN A CA 1
ATOM 1677 C C . GLN A 1 208 ? 7.749 1.508 16.869 1.00 97.25 208 GLN A C 1
ATOM 1679 O O . GLN A 1 208 ? 7.228 0.402 16.757 1.00 97.25 208 GLN A O 1
ATOM 1684 N N . GLU A 1 209 ? 7.232 2.579 16.274 1.00 97.62 209 GLU A N 1
ATOM 1685 C CA . GLU A 1 209 ? 6.031 2.554 15.447 1.00 97.62 209 GLU A CA 1
ATOM 1686 C C . GLU A 1 209 ? 6.224 1.744 14.164 1.00 97.62 209 GLU A C 1
ATOM 1688 O O . GLU A 1 209 ? 5.288 1.067 13.741 1.00 97.62 209 GLU A O 1
ATOM 1693 N N . VAL A 1 210 ? 7.430 1.737 13.587 1.00 97.94 210 VAL A N 1
ATOM 1694 C CA . VAL A 1 210 ? 7.767 0.860 12.453 1.00 97.94 210 VAL A CA 1
ATOM 1695 C C . VAL A 1 210 ? 7.769 -0.603 12.886 1.00 97.94 210 VAL A C 1
ATOM 1697 O O . VAL A 1 210 ? 7.141 -1.430 12.226 1.00 97.94 210 VAL A O 1
ATOM 1700 N N . THR A 1 211 ? 8.391 -0.923 14.021 1.00 97.38 211 THR A N 1
ATOM 1701 C CA . THR A 1 211 ? 8.361 -2.280 14.594 1.00 97.38 211 THR A CA 1
ATOM 1702 C C . THR A 1 211 ? 6.927 -2.729 14.878 1.00 97.38 211 THR A C 1
ATOM 1704 O O . THR A 1 211 ? 6.522 -3.823 14.484 1.00 97.38 211 THR A O 1
ATOM 1707 N N . ASN A 1 212 ? 6.123 -1.857 15.492 1.00 96.75 212 ASN A N 1
ATOM 1708 C CA . ASN A 1 212 ? 4.721 -2.126 15.789 1.00 96.75 212 ASN A CA 1
ATOM 1709 C C . ASN A 1 212 ? 3.905 -2.345 14.510 1.00 96.75 212 ASN A C 1
ATOM 1711 O O . ASN A 1 212 ? 3.066 -3.243 14.487 1.00 96.75 212 ASN A O 1
ATOM 1715 N N . PHE A 1 213 ? 4.141 -1.555 13.459 1.00 97.69 213 PHE A N 1
ATOM 1716 C CA . PHE A 1 213 ? 3.504 -1.740 12.156 1.00 97.69 213 PHE A CA 1
ATOM 1717 C C . PHE A 1 213 ? 3.844 -3.114 11.570 1.00 97.69 213 PHE A C 1
ATOM 1719 O O . PHE A 1 213 ? 2.941 -3.890 11.269 1.00 97.69 213 PHE A O 1
ATOM 1726 N N . ILE A 1 214 ? 5.132 -3.445 11.480 1.00 97.44 214 ILE A N 1
ATOM 1727 C CA . ILE A 1 214 ? 5.620 -4.709 10.915 1.00 97.44 214 ILE A CA 1
ATOM 1728 C C . ILE A 1 214 ? 5.003 -5.922 11.634 1.00 97.44 214 ILE A C 1
ATOM 1730 O O . ILE A 1 214 ? 4.596 -6.888 10.990 1.00 97.44 214 ILE A O 1
ATOM 1734 N N . GLN A 1 215 ? 4.896 -5.866 12.963 1.00 95.19 215 GLN A N 1
ATOM 1735 C CA . GLN A 1 215 ? 4.396 -6.978 13.777 1.00 95.19 215 GLN A CA 1
ATOM 1736 C C . GLN A 1 215 ? 2.865 -7.108 13.769 1.00 95.19 215 GLN A C 1
ATOM 1738 O O . GLN A 1 215 ? 2.343 -8.229 13.804 1.00 95.19 215 GLN A O 1
ATOM 1743 N N . ASN A 1 216 ? 2.146 -5.980 13.732 1.00 91.81 216 ASN A N 1
ATOM 1744 C CA . ASN A 1 216 ? 0.716 -5.927 14.062 1.00 91.81 216 ASN A CA 1
ATOM 1745 C C . ASN A 1 216 ? -0.188 -5.432 12.926 1.00 91.81 216 ASN A C 1
ATOM 1747 O O . ASN A 1 216 ? -1.399 -5.337 13.124 1.00 91.81 216 ASN A O 1
ATOM 1751 N N . TRP A 1 217 ? 0.349 -5.071 11.756 1.00 92.44 217 TRP A N 1
ATOM 1752 C CA . TRP A 1 217 ? -0.493 -4.617 10.646 1.00 92.44 217 TRP A CA 1
ATOM 1753 C C . TRP A 1 217 ? -1.428 -5.718 10.131 1.00 92.44 217 TRP A C 1
ATOM 1755 O O . TRP A 1 217 ? -2.570 -5.414 9.783 1.00 92.44 217 TRP A O 1
ATOM 1765 N N . PHE A 1 218 ? -0.969 -6.971 10.121 1.00 77.19 218 PHE A N 1
ATOM 1766 C CA . PHE A 1 218 ? -1.690 -8.123 9.580 1.00 77.19 218 PHE A CA 1
ATOM 1767 C C . PHE A 1 218 ? -1.591 -9.361 10.472 1.00 77.19 218 PHE A C 1
ATOM 1769 O O . PHE A 1 218 ? -0.722 -9.372 11.372 1.00 77.19 218 PHE A O 1
#

pLDDT: mean 94.83, std 6.31, range [47.38, 98.75]